Protein AF-A0A2V2C1M6-F1 (afdb_monomer_lite)

Secondary structure (DSSP, 8-state):
--GGGGG-EEEEEEEEE----SSTTS--EEEESEEEEEEEEEE-TTTTTTTHHHH----EEEEEEEEEE-TT--PEEEE---TTS--EEGGGS--BSSGGG----EEEEEEEEEESS--SSEEETTEEE-TTTEEEESEESSEEEEEEEE-TTT-SEEEEEEEE----HHHHHHHHHHHHHHHHHHTT--

Foldseek 3Di:
DPPVQLAAEAEDDAEEEFFADPPLLAAGERHYQEYEYQEYAYEFQSCVSPVCQVPLRGHEYEHEAEYEYDPPRQAHEYEHHHPVRAAAECPPDPAAQDPVRWPGKRFHYWHLYYYPFDCPQDPDDSKHFRVLRYAYDRYHQWGKGWIWHADPPRGTTTIIITIHGDHPPVVVCVVVVVSVVVVVVVVVVD

Sequence (190 aa):
IAADYRLAALSLEGGRFGAGHYDSSQAGTAYFKTANFQSGGLAYENFANHNAVETQASDKIIITETFSKAAGSGKISVDFSDRNGNALDLQNYAIADDVSGIESWVEILSAGSLDGFDLESKLGGNIYDANGDFYAIGIENGVAVFRWAESLEEGGYALQVGFAQVPEPAVAAAILGALALGLAARRRVG

pLDDT: mean 87.32, std 14.96, range [40.94, 98.44]

Structure (mmCIF, N/CA/C/O backbone):
data_AF-A0A2V2C1M6-F1
#
_entry.id   AF-A0A2V2C1M6-F1
#
loop_
_atom_site.group_PDB
_atom_site.id
_atom_site.type_symbol
_atom_site.label_atom_id
_atom_site.label_alt_id
_atom_site.label_comp_id
_atom_site.label_asym_id
_atom_site.label_entity_id
_atom_site.label_seq_id
_atom_site.pdbx_PDB_ins_code
_atom_site.Cartn_x
_atom_site.Cartn_y
_atom_site.Cartn_z
_atom_site.occupancy
_atom_site.B_iso_or_equiv
_atom_site.auth_seq_id
_atom_site.auth_comp_id
_atom_site.auth_asym_id
_atom_site.auth_atom_id
_atom_site.pdbx_PDB_model_num
ATOM 1 N N . ILE A 1 1 ? -18.142 9.401 -9.764 1.00 55.53 1 ILE A N 1
ATOM 2 C CA . ILE A 1 1 ? -18.373 8.305 -8.791 1.00 55.53 1 ILE A CA 1
ATOM 3 C C . ILE A 1 1 ? -19.707 8.559 -8.111 1.00 55.53 1 ILE A C 1
ATOM 5 O O . ILE A 1 1 ? -19.889 9.658 -7.600 1.00 55.53 1 ILE A O 1
ATOM 9 N N . ALA A 1 2 ? -20.653 7.616 -8.177 1.00 55.22 2 ALA A N 1
ATOM 10 C CA . ALA A 1 2 ? -21.918 7.755 -7.454 1.00 55.22 2 ALA A CA 1
ATOM 11 C C . ALA A 1 2 ? -21.645 7.804 -5.941 1.00 55.22 2 ALA A C 1
ATOM 13 O O . ALA A 1 2 ? -20.769 7.085 -5.457 1.00 55.22 2 ALA A O 1
ATOM 14 N N . ALA A 1 3 ? -22.362 8.662 -5.211 1.00 61.84 3 ALA A N 1
ATOM 15 C CA . ALA A 1 3 ? -22.153 8.876 -3.776 1.00 61.84 3 ALA A CA 1
ATOM 16 C C . ALA A 1 3 ? -22.262 7.573 -2.960 1.00 61.84 3 ALA A C 1
ATOM 18 O O . ALA A 1 3 ? -21.533 7.400 -1.987 1.00 61.84 3 ALA A O 1
ATOM 19 N N . ASP A 1 4 ? -23.086 6.631 -3.420 1.00 62.22 4 ASP A N 1
ATOM 20 C CA . ASP A 1 4 ? -23.371 5.373 -2.728 1.00 62.22 4 ASP A CA 1
ATOM 21 C C . ASP A 1 4 ? -22.174 4.412 -2.682 1.00 62.22 4 ASP A C 1
ATOM 23 O O . ASP A 1 4 ? -22.030 3.661 -1.722 1.00 62.22 4 ASP A O 1
ATOM 27 N N . TYR A 1 5 ? -21.250 4.468 -3.653 1.00 59.12 5 TYR A N 1
ATOM 28 C CA . TYR A 1 5 ? -20.037 3.637 -3.612 1.00 59.12 5 TYR A CA 1
ATOM 29 C C . TYR A 1 5 ? -19.110 4.025 -2.456 1.00 59.12 5 TYR A C 1
ATOM 31 O O . TYR A 1 5 ? -18.430 3.172 -1.900 1.00 59.12 5 TYR A O 1
ATOM 39 N N . ARG A 1 6 ? -19.139 5.294 -2.027 1.00 65.44 6 ARG A N 1
ATOM 40 C CA . ARG A 1 6 ? -18.393 5.756 -0.845 1.00 65.44 6 ARG A CA 1
ATOM 41 C C . ARG A 1 6 ? -18.998 5.258 0.468 1.00 65.44 6 ARG A C 1
ATOM 43 O O . ARG A 1 6 ? -18.399 5.471 1.512 1.00 65.44 6 ARG A O 1
ATOM 50 N N . LEU A 1 7 ? -20.175 4.626 0.427 1.00 81.00 7 LEU A N 1
ATOM 51 C CA . LEU A 1 7 ? -20.831 4.019 1.585 1.00 81.00 7 LEU A CA 1
ATOM 52 C C . LEU A 1 7 ? -20.588 2.504 1.683 1.00 81.00 7 LEU A C 1
ATOM 54 O O . LEU A 1 7 ? -21.009 1.893 2.663 1.00 81.00 7 LEU A O 1
ATOM 58 N N . ALA A 1 8 ? -19.930 1.893 0.692 1.00 88.69 8 ALA A N 1
ATOM 59 C CA . ALA A 1 8 ? -19.705 0.452 0.648 1.00 88.69 8 ALA A CA 1
ATOM 60 C C . ALA A 1 8 ? -18.723 -0.018 1.733 1.00 88.69 8 ALA A C 1
ATOM 62 O O . ALA A 1 8 ? -17.777 0.689 2.070 1.00 88.69 8 ALA A O 1
ATOM 63 N N . ALA A 1 9 ? -18.914 -1.236 2.239 1.00 93.88 9 ALA A N 1
ATOM 64 C CA . ALA A 1 9 ? -17.973 -1.893 3.143 1.00 93.88 9 ALA A CA 1
ATOM 65 C C . ALA A 1 9 ? -17.247 -3.033 2.417 1.00 93.88 9 ALA A C 1
ATOM 67 O O . ALA A 1 9 ? -17.890 -3.845 1.748 1.00 93.88 9 ALA A O 1
ATOM 68 N N . LEU A 1 10 ? -15.925 -3.114 2.573 1.00 94.31 10 LEU A N 1
ATOM 69 C CA . LEU A 1 10 ? -15.123 -4.253 2.128 1.00 94.31 10 LEU A CA 1
ATOM 70 C C . LEU A 1 10 ? -14.946 -5.246 3.286 1.00 94.31 10 LEU A C 1
ATOM 72 O O . LEU A 1 10 ? -14.481 -4.875 4.357 1.00 94.31 10 LEU A O 1
ATOM 76 N N . SER A 1 11 ? -15.268 -6.520 3.071 1.00 94.69 11 SER A N 1
ATOM 77 C CA . SER A 1 11 ? -14.894 -7.612 3.979 1.00 94.69 11 SER A CA 1
ATOM 78 C C . SER A 1 11 ? -14.004 -8.574 3.210 1.00 94.69 11 SER A C 1
ATOM 80 O O . SER A 1 11 ? -14.441 -9.105 2.188 1.00 94.69 11 SER A O 1
ATOM 82 N N . LEU A 1 12 ? -12.772 -8.783 3.678 1.00 94.56 12 LEU A N 1
ATOM 83 C CA . LEU A 1 12 ? -11.811 -9.665 3.020 1.00 94.56 12 LEU A CA 1
ATOM 84 C C . LEU A 1 12 ? -11.454 -10.851 3.919 1.00 94.56 12 LEU A C 1
ATOM 86 O O . LEU A 1 12 ? -10.837 -10.703 4.977 1.00 94.56 12 LEU A O 1
ATOM 90 N N . GLU A 1 13 ? -11.844 -12.032 3.455 1.00 94.12 13 GLU A N 1
ATOM 91 C CA . GLU A 1 13 ? -11.540 -13.324 4.060 1.00 94.12 13 GLU A CA 1
ATOM 92 C C . GLU A 1 13 ? -11.002 -14.249 2.959 1.00 94.12 13 GLU A C 1
ATOM 94 O O . GLU A 1 13 ? -11.712 -15.061 2.368 1.00 94.12 13 GLU A O 1
ATOM 99 N N . GLY A 1 14 ? -9.728 -14.050 2.629 1.00 92.31 14 GLY A N 1
ATOM 100 C CA . GLY A 1 14 ? -9.022 -14.765 1.573 1.00 92.31 14 GLY A CA 1
ATOM 101 C C . GLY A 1 14 ? -9.001 -14.010 0.242 1.00 92.31 14 GLY A C 1
ATOM 102 O O . GLY A 1 14 ? -9.643 -12.979 0.066 1.00 92.31 14 GLY A O 1
ATOM 103 N N . GLY A 1 15 ? -8.217 -14.528 -0.707 1.00 93.69 15 GLY A N 1
ATOM 104 C CA . GLY A 1 15 ? -7.976 -13.869 -1.995 1.00 93.69 15 GLY A CA 1
ATOM 105 C C . GLY A 1 15 ? -7.142 -12.587 -1.879 1.00 93.69 15 GLY A C 1
ATOM 106 O O . GLY A 1 15 ? -6.591 -12.276 -0.821 1.00 93.69 15 GLY A O 1
ATOM 107 N N . ARG A 1 16 ? -7.020 -11.853 -2.990 1.00 94.38 16 ARG A N 1
ATOM 108 C CA . ARG A 1 16 ? -6.410 -10.518 -3.028 1.00 94.38 16 ARG A CA 1
ATOM 109 C C . ARG A 1 16 ? -7.350 -9.526 -3.687 1.00 94.38 16 ARG A C 1
ATOM 111 O O . ARG A 1 16 ? -8.110 -9.897 -4.577 1.00 94.38 16 ARG A O 1
ATOM 118 N N . PHE A 1 17 ? -7.286 -8.281 -3.236 1.00 95.19 17 PHE A N 1
ATOM 119 C CA . PHE A 1 17 ? -8.094 -7.185 -3.753 1.00 95.19 17 PHE A CA 1
ATOM 120 C C . PHE A 1 17 ? -7.208 -5.992 -4.128 1.00 95.19 17 PHE A C 1
ATOM 122 O O . PHE A 1 17 ? -6.272 -5.665 -3.406 1.00 95.19 17 PHE A O 1
ATOM 129 N N . GLY A 1 18 ? -7.519 -5.322 -5.232 1.00 94.94 18 GLY A N 1
ATOM 130 C CA . GLY A 1 18 ? -6.781 -4.159 -5.713 1.00 94.94 18 GLY A CA 1
ATOM 131 C C . GLY A 1 18 ? -7.708 -3.100 -6.290 1.00 94.94 18 GLY A C 1
ATOM 132 O O . GLY A 1 18 ? -8.859 -3.378 -6.635 1.00 94.94 18 GLY A O 1
ATOM 133 N N . ALA A 1 19 ? -7.192 -1.881 -6.402 1.00 94.75 19 ALA A N 1
ATOM 134 C CA . ALA A 1 19 ? -7.778 -0.867 -7.266 1.00 94.75 19 ALA A CA 1
ATOM 135 C C . ALA A 1 19 ? -7.174 -0.986 -8.673 1.00 94.75 19 ALA A C 1
ATOM 137 O O . ALA A 1 19 ? -6.087 -1.526 -8.844 1.00 94.75 19 ALA A O 1
ATOM 138 N N . GLY A 1 20 ? -7.891 -0.494 -9.678 1.00 92.56 20 GLY A N 1
ATOM 139 C CA . GLY A 1 20 ? -7.424 -0.506 -11.057 1.00 92.56 20 GLY A CA 1
ATOM 140 C C . GLY A 1 20 ? -8.309 0.354 -11.941 1.00 92.56 20 GLY A C 1
ATOM 141 O O . GLY A 1 20 ? -9.504 0.521 -11.674 1.00 92.56 20 GLY A O 1
ATOM 142 N N . HIS A 1 21 ? -7.724 0.914 -12.991 1.00 91.69 21 HIS A N 1
ATOM 143 C CA . HIS A 1 21 ? -8.464 1.558 -14.066 1.00 91.69 21 HIS A CA 1
ATOM 144 C C . HIS A 1 21 ? -8.504 0.639 -15.296 1.00 91.69 21 HIS A C 1
ATOM 146 O O . HIS A 1 21 ? -7.588 -0.149 -15.525 1.00 91.69 21 HIS A O 1
ATOM 152 N N . TYR A 1 22 ? -9.578 0.709 -16.093 1.00 86.88 22 TYR A N 1
ATOM 153 C CA . TYR A 1 22 ? -9.711 -0.140 -17.289 1.00 86.88 22 TYR A CA 1
ATOM 154 C C . TYR A 1 22 ? -8.647 0.188 -18.351 1.00 86.88 22 TYR A C 1
ATOM 156 O O . TYR A 1 22 ? -8.253 -0.678 -19.129 1.00 86.88 22 TYR A O 1
ATOM 164 N N . ASP A 1 23 ? -8.198 1.443 -18.375 1.00 90.25 23 ASP A N 1
ATOM 165 C CA . ASP A 1 23 ? -6.989 1.882 -19.061 1.00 90.25 23 ASP A CA 1
ATOM 166 C C . ASP A 1 23 ? -5.836 1.861 -18.055 1.00 90.25 23 ASP A C 1
ATOM 168 O O . ASP A 1 23 ? -5.773 2.716 -17.171 1.00 90.25 23 ASP A O 1
ATOM 172 N N . SER A 1 24 ? -4.940 0.885 -18.206 1.00 87.19 24 SER A N 1
ATOM 173 C CA . SER A 1 24 ? -3.806 0.638 -17.310 1.00 87.19 24 SER A CA 1
ATOM 174 C C . SER A 1 24 ? -2.747 1.744 -17.318 1.00 87.19 24 SER A C 1
ATOM 176 O O . SER A 1 24 ? -1.842 1.712 -16.490 1.00 87.19 24 SER A O 1
ATOM 178 N N . SER A 1 25 ? -2.829 2.715 -18.235 1.00 88.31 25 SER A N 1
ATOM 179 C CA . SER A 1 25 ? -1.976 3.912 -18.205 1.00 88.31 25 SER A CA 1
ATOM 180 C C . SER A 1 25 ? -2.437 4.954 -17.180 1.00 88.31 25 SER A C 1
ATOM 182 O O . SER A 1 25 ? -1.703 5.894 -16.881 1.00 88.31 25 SER A O 1
ATOM 184 N N . GLN A 1 26 ? -3.644 4.794 -16.632 1.00 92.00 26 GLN A N 1
ATOM 185 C CA . GLN A 1 26 ? -4.224 5.693 -15.642 1.00 92.00 26 GLN A CA 1
ATOM 186 C C . GLN A 1 26 ? -4.297 5.011 -14.279 1.00 92.00 26 GLN A C 1
ATOM 188 O O . GLN A 1 26 ? -4.597 3.821 -14.180 1.00 92.00 26 GLN A O 1
ATOM 193 N N . ALA A 1 27 ? -4.051 5.783 -13.223 1.00 93.88 27 ALA A N 1
ATOM 194 C CA . ALA A 1 27 ? -4.262 5.335 -11.856 1.00 93.88 27 ALA A CA 1
ATOM 195 C C . ALA A 1 27 ? -5.761 5.185 -11.567 1.00 93.88 27 ALA A C 1
ATOM 197 O O . ALA A 1 27 ? -6.556 6.109 -11.763 1.00 93.88 27 ALA A O 1
ATOM 198 N N . GLY A 1 28 ? -6.148 4.007 -11.097 1.00 94.44 28 GLY A N 1
ATOM 199 C CA . GLY A 1 28 ? -7.477 3.697 -10.608 1.00 94.44 28 GLY A CA 1
ATOM 200 C C . GLY A 1 28 ? -7.632 4.003 -9.126 1.00 94.44 28 GLY A C 1
ATOM 201 O O . GLY A 1 28 ? -6.675 4.140 -8.365 1.00 94.44 28 GLY A O 1
ATOM 202 N N . THR A 1 29 ? -8.882 4.100 -8.682 1.00 93.31 29 THR A N 1
ATOM 203 C CA . THR A 1 29 ? -9.181 4.255 -7.259 1.00 93.31 29 THR A CA 1
ATOM 204 C C . THR A 1 29 ? -10.412 3.455 -6.873 1.00 93.31 29 THR A C 1
ATOM 206 O O . THR A 1 29 ? -11.473 3.601 -7.484 1.00 93.31 29 THR A O 1
ATOM 209 N N . ALA A 1 30 ? -10.278 2.633 -5.835 1.00 93.69 30 ALA A N 1
ATOM 210 C CA . ALA A 1 30 ? -11.392 1.951 -5.192 1.00 93.69 30 ALA A CA 1
ATOM 211 C C . ALA A 1 30 ? -11.773 2.697 -3.910 1.00 93.69 30 ALA A C 1
ATOM 213 O O . ALA A 1 30 ? -10.907 3.007 -3.096 1.00 93.69 30 ALA A O 1
ATOM 214 N N . TYR A 1 31 ? -13.063 2.982 -3.731 1.00 93.62 31 TYR A N 1
ATOM 215 C CA . TYR A 1 31 ? -13.575 3.706 -2.568 1.00 93.62 31 TYR A CA 1
ATOM 216 C C . TYR A 1 31 ? -14.426 2.792 -1.696 1.00 93.62 31 TYR A C 1
ATOM 218 O O . TYR A 1 31 ? -15.341 2.139 -2.196 1.00 93.62 31 TYR A O 1
ATOM 226 N N . PHE A 1 32 ? -14.164 2.830 -0.395 1.00 94.38 32 PHE A N 1
ATOM 227 C CA . PHE A 1 32 ? -14.947 2.173 0.639 1.00 94.38 32 PHE A CA 1
ATOM 228 C C . PHE A 1 32 ? -15.167 3.126 1.809 1.00 94.38 32 PHE A C 1
ATOM 230 O O . PHE A 1 32 ? -14.348 3.998 2.095 1.00 94.38 32 PHE A O 1
ATOM 237 N N . LYS A 1 33 ? -16.275 2.934 2.513 1.00 94.81 33 LYS A N 1
ATOM 238 C CA . LYS A 1 33 ? -16.524 3.562 3.803 1.00 94.81 33 LYS A CA 1
ATOM 239 C C . LYS A 1 33 ? -15.674 2.904 4.878 1.00 94.81 33 LYS A C 1
ATOM 241 O O . LYS A 1 33 ? -14.916 3.574 5.564 1.00 94.81 33 LYS A O 1
ATOM 246 N N . THR A 1 34 ? -15.777 1.583 4.972 1.00 96.25 34 THR A N 1
ATOM 247 C CA . THR A 1 34 ? -15.044 0.751 5.926 1.00 96.25 34 THR A CA 1
ATOM 248 C C . THR A 1 34 ? -14.442 -0.454 5.220 1.00 96.25 34 THR A C 1
ATOM 250 O O . THR A 1 34 ? -14.947 -0.905 4.188 1.00 96.25 34 THR A O 1
ATOM 253 N N . ALA A 1 35 ? -13.370 -1.000 5.786 1.00 96.31 35 ALA A N 1
ATOM 254 C CA . ALA A 1 35 ? -12.826 -2.279 5.356 1.00 96.31 35 ALA A CA 1
ATOM 255 C C . ALA A 1 35 ? -12.443 -3.130 6.567 1.00 96.31 35 ALA A C 1
ATOM 257 O O . ALA A 1 35 ? -11.853 -2.620 7.514 1.00 96.31 35 ALA A O 1
ATOM 258 N N . ASN A 1 36 ? -12.755 -4.422 6.530 1.00 96.38 36 ASN A N 1
ATOM 259 C CA . ASN A 1 36 ? -12.375 -5.387 7.554 1.00 96.38 36 ASN A CA 1
ATOM 260 C C . ASN A 1 36 ? -11.559 -6.520 6.930 1.00 96.38 36 ASN A C 1
ATOM 262 O O . ASN A 1 36 ? -12.037 -7.223 6.035 1.00 96.38 36 ASN A O 1
ATOM 266 N N . PHE A 1 37 ? -10.336 -6.698 7.414 1.00 96.38 37 PHE A N 1
ATOM 267 C CA . PHE A 1 37 ? -9.410 -7.716 6.952 1.00 96.38 37 PHE A CA 1
ATOM 268 C C . PHE A 1 37 ? -9.307 -8.859 7.962 1.00 96.38 37 PHE A C 1
ATOM 270 O O . PHE A 1 37 ? -8.861 -8.671 9.095 1.00 96.38 37 PHE A O 1
ATOM 277 N N . GLN A 1 38 ? -9.659 -10.066 7.522 1.00 94.12 38 GLN A N 1
ATOM 278 C CA . GLN A 1 38 ? -9.466 -11.299 8.287 1.00 94.12 38 GLN A CA 1
ATOM 279 C C . GLN A 1 38 ? -8.320 -12.145 7.723 1.00 94.12 38 GLN A C 1
ATOM 281 O O . GLN A 1 38 ? -7.504 -12.676 8.476 1.00 94.12 38 GLN A O 1
ATOM 286 N N . SER A 1 39 ? -8.236 -12.266 6.396 1.00 92.12 39 SER A N 1
ATOM 287 C CA . SER A 1 39 ? -7.150 -12.955 5.689 1.00 92.12 39 SER A CA 1
ATOM 288 C C . SER A 1 39 ? -7.091 -12.520 4.218 1.00 92.12 39 SER A C 1
ATOM 290 O O . SER A 1 39 ? -8.049 -11.939 3.715 1.00 92.12 39 SER A O 1
ATOM 292 N N . GLY A 1 40 ? -5.985 -12.805 3.515 1.00 92.25 40 GLY A N 1
ATOM 293 C CA . GLY A 1 40 ? -5.814 -12.475 2.092 1.00 92.25 40 GLY A CA 1
ATOM 294 C C . GLY A 1 40 ? -4.679 -11.484 1.807 1.00 92.25 40 GLY A C 1
ATOM 295 O O . GLY A 1 40 ? -3.592 -11.573 2.390 1.00 92.25 40 GLY A O 1
ATOM 296 N N . GLY A 1 41 ? -4.908 -10.545 0.891 1.00 96.12 41 GLY A N 1
ATOM 297 C CA . GLY A 1 41 ? -3.926 -9.523 0.542 1.00 96.12 41 GLY A CA 1
ATOM 298 C C . GLY A 1 41 ? -4.452 -8.401 -0.342 1.00 96.12 41 GLY A C 1
ATOM 299 O O . GLY A 1 41 ? -5.619 -8.372 -0.728 1.00 96.12 41 GLY A O 1
ATOM 300 N N . LEU A 1 42 ? -3.548 -7.491 -0.671 1.00 97.81 42 LEU A N 1
ATOM 301 C CA . LEU A 1 42 ? -3.743 -6.405 -1.616 1.00 97.81 42 LEU A CA 1
ATOM 302 C C . LEU A 1 42 ? -3.000 -6.719 -2.920 1.00 97.81 42 LEU A C 1
ATOM 304 O O . LEU A 1 42 ? -1.967 -7.386 -2.878 1.00 97.81 42 LEU A O 1
ATOM 308 N N . ALA A 1 43 ? -3.508 -6.245 -4.055 1.00 97.31 43 ALA A N 1
ATOM 309 C CA . ALA A 1 43 ? -2.871 -6.387 -5.364 1.00 97.31 43 ALA A CA 1
ATOM 310 C C . ALA A 1 43 ? -2.710 -5.017 -6.041 1.00 97.31 43 ALA A C 1
ATOM 312 O O . ALA A 1 43 ? -3.666 -4.244 -6.094 1.00 97.31 43 ALA A O 1
ATOM 313 N N . TYR A 1 44 ? -1.514 -4.739 -6.561 1.00 97.38 44 TYR A N 1
ATOM 314 C CA . TYR A 1 44 ? -1.162 -3.504 -7.270 1.00 97.38 44 TYR A CA 1
ATOM 315 C C . TYR A 1 44 ? -0.559 -3.839 -8.641 1.00 97.38 44 TYR A C 1
ATOM 317 O O . TYR A 1 44 ? 0.615 -3.598 -8.908 1.00 97.38 44 TYR A O 1
ATOM 325 N N . GLU A 1 45 ? -1.383 -4.406 -9.524 1.00 95.12 45 GLU A N 1
ATOM 326 C CA . GLU A 1 45 ? -0.952 -4.990 -10.806 1.00 95.12 45 GLU A CA 1
ATOM 327 C C . GLU A 1 45 ? -0.366 -3.972 -11.804 1.00 95.12 45 GLU A C 1
ATOM 329 O O . GLU A 1 45 ? 0.390 -4.347 -12.700 1.00 95.12 45 GLU A O 1
ATOM 334 N N . ASN A 1 46 ? -0.708 -2.684 -11.677 1.00 94.94 46 ASN A N 1
ATOM 335 C CA . ASN A 1 46 ? -0.231 -1.624 -12.574 1.00 94.94 46 ASN A CA 1
ATOM 336 C C . ASN A 1 46 ? 0.946 -0.823 -12.009 1.00 94.94 46 ASN A C 1
ATOM 338 O O . ASN A 1 46 ? 1.319 0.187 -12.600 1.00 94.94 46 ASN A O 1
ATOM 342 N N . PHE A 1 47 ? 1.560 -1.259 -10.905 1.00 95.38 47 PHE A N 1
ATOM 343 C CA . PHE A 1 47 ? 2.624 -0.498 -10.241 1.00 95.38 47 PHE A CA 1
ATOM 344 C C . PHE A 1 47 ? 3.777 -0.130 -11.193 1.00 95.38 47 PHE A C 1
ATOM 346 O O . PHE A 1 47 ? 4.227 1.018 -11.234 1.00 95.38 47 PHE A O 1
ATOM 353 N N . ALA A 1 48 ? 4.201 -1.085 -12.029 1.00 93.94 48 ALA A N 1
ATOM 354 C CA . ALA A 1 48 ? 5.198 -0.854 -13.072 1.00 93.94 48 ALA A CA 1
ATOM 355 C C . ALA A 1 48 ? 4.666 0.037 -14.211 1.00 93.94 48 ALA A C 1
ATOM 357 O O . ALA A 1 48 ? 5.358 0.958 -14.642 1.00 93.94 48 ALA A O 1
ATOM 358 N N . ASN A 1 49 ? 3.426 -0.192 -14.665 1.00 93.38 49 ASN A N 1
ATOM 359 C CA . ASN A 1 49 ? 2.790 0.582 -15.742 1.00 93.38 49 ASN A CA 1
ATOM 360 C C . ASN A 1 49 ? 2.660 2.069 -15.392 1.00 93.38 49 ASN A C 1
ATOM 362 O O . ASN A 1 49 ? 2.803 2.924 -16.264 1.00 93.38 49 ASN A O 1
ATOM 366 N N . HIS A 1 50 ? 2.410 2.381 -14.119 1.00 94.31 50 HIS A N 1
ATOM 367 C CA . HIS A 1 50 ? 2.334 3.755 -13.620 1.00 94.31 50 HIS A CA 1
ATOM 368 C C . HIS A 1 50 ? 3.702 4.386 -13.379 1.00 94.31 50 HIS A C 1
ATOM 370 O O . HIS A 1 50 ? 3.773 5.569 -13.057 1.00 94.31 50 HIS A O 1
ATOM 376 N N . ASN A 1 51 ? 4.791 3.627 -13.532 1.00 92.81 51 ASN A N 1
ATOM 377 C CA . ASN A 1 51 ? 6.124 4.049 -13.119 1.00 92.81 51 ASN A CA 1
ATOM 378 C C . ASN A 1 51 ? 6.103 4.589 -11.674 1.00 92.81 51 ASN A C 1
ATOM 380 O O . ASN A 1 51 ? 6.577 5.693 -11.392 1.00 92.81 51 ASN A O 1
ATOM 384 N N . ALA A 1 52 ? 5.453 3.842 -10.776 1.00 94.75 52 ALA A N 1
ATOM 385 C CA . ALA A 1 52 ? 5.045 4.338 -9.466 1.00 94.75 52 ALA A CA 1
ATOM 386 C C . ALA A 1 52 ? 6.227 4.743 -8.576 1.00 94.75 52 ALA A C 1
ATOM 388 O O . ALA A 1 52 ? 6.124 5.710 -7.831 1.00 94.75 52 ALA A O 1
ATOM 389 N N . VAL A 1 53 ? 7.366 4.053 -8.682 1.00 92.88 53 VAL A N 1
ATOM 390 C CA . VAL A 1 53 ? 8.584 4.370 -7.912 1.00 92.88 53 VAL A CA 1
ATOM 391 C C . VAL A 1 53 ? 9.093 5.787 -8.209 1.00 92.88 53 VAL A C 1
ATOM 393 O O . VAL A 1 53 ? 9.451 6.521 -7.287 1.00 92.88 53 VAL A O 1
ATOM 396 N N . GLU A 1 54 ? 9.078 6.181 -9.484 1.00 91.19 54 GLU A N 1
ATOM 397 C CA . GLU A 1 54 ? 9.620 7.458 -9.967 1.00 91.19 54 GLU A CA 1
ATOM 398 C C . GLU A 1 54 ? 8.583 8.589 -9.914 1.00 91.19 54 GLU A C 1
ATOM 400 O O . GLU A 1 54 ? 8.914 9.744 -9.658 1.00 91.19 54 GLU A O 1
ATOM 405 N N . THR A 1 55 ? 7.314 8.276 -10.189 1.00 92.50 55 THR A N 1
ATOM 406 C CA . THR A 1 55 ? 6.250 9.285 -10.338 1.00 92.50 55 THR A CA 1
ATOM 407 C C . THR A 1 55 ? 5.345 9.407 -9.117 1.00 92.50 55 THR A C 1
ATOM 409 O O . THR A 1 55 ? 4.576 10.363 -9.026 1.00 92.50 55 THR A O 1
ATOM 412 N N . GLN A 1 56 ? 5.398 8.429 -8.207 1.00 92.81 56 GLN A N 1
ATOM 413 C CA . GLN A 1 56 ? 4.479 8.260 -7.076 1.00 92.81 56 GLN A CA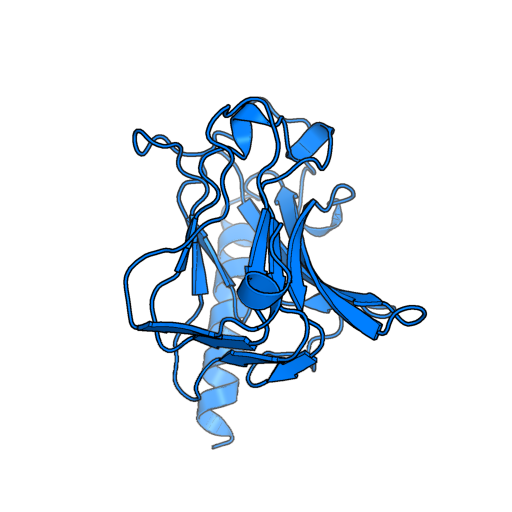 1
ATOM 414 C C . GLN A 1 56 ? 3.000 8.121 -7.483 1.00 92.81 56 GLN A C 1
ATOM 416 O O . GLN A 1 56 ? 2.111 8.196 -6.632 1.00 92.81 56 GLN A O 1
ATOM 421 N N . ALA A 1 57 ? 2.722 7.881 -8.769 1.00 93.19 57 ALA A N 1
ATOM 422 C CA . ALA A 1 57 ? 1.397 7.529 -9.257 1.00 93.19 57 ALA A CA 1
ATOM 423 C C . ALA A 1 57 ? 1.139 6.033 -9.037 1.00 93.19 57 ALA A C 1
ATOM 425 O O . ALA A 1 57 ? 1.948 5.194 -9.419 1.00 93.19 57 ALA A O 1
ATOM 426 N N . SER A 1 58 ? 0.005 5.697 -8.435 1.00 95.25 58 SER A N 1
ATOM 427 C CA . SER A 1 58 ? -0.375 4.321 -8.118 1.00 95.25 58 SER A CA 1
ATOM 428 C C . SER A 1 58 ? -1.890 4.165 -8.154 1.00 95.25 58 SER A C 1
ATOM 430 O O . SER A 1 58 ? -2.637 5.115 -7.899 1.00 95.25 58 SER A O 1
ATOM 432 N N . ASP A 1 59 ? -2.351 2.944 -8.421 1.00 96.88 59 ASP A N 1
ATOM 433 C CA . ASP A 1 59 ? -3.698 2.538 -8.034 1.00 96.88 59 ASP A CA 1
ATOM 434 C C . ASP A 1 59 ? -3.872 2.731 -6.517 1.00 96.88 59 ASP A C 1
ATOM 436 O O . ASP A 1 59 ? -2.990 2.363 -5.742 1.00 96.88 59 ASP A O 1
ATOM 440 N N . LYS A 1 60 ? -5.004 3.303 -6.084 1.00 94.94 60 LYS A N 1
ATOM 441 C CA . LYS A 1 60 ? -5.253 3.617 -4.666 1.00 94.94 60 LYS A CA 1
ATOM 442 C C . LYS A 1 60 ? -6.515 2.977 -4.111 1.00 94.94 60 LYS A C 1
ATOM 444 O O . LYS A 1 60 ? -7.584 3.019 -4.723 1.00 94.94 60 LYS A O 1
ATOM 449 N N . ILE A 1 61 ? -6.420 2.461 -2.892 1.00 96.50 61 ILE A N 1
ATOM 450 C CA . ILE A 1 61 ? -7.581 2.059 -2.093 1.00 96.50 61 ILE A CA 1
ATOM 451 C C . ILE A 1 61 ? -7.858 3.160 -1.070 1.00 96.50 61 ILE A C 1
ATOM 453 O O . ILE A 1 61 ? -6.987 3.502 -0.281 1.00 96.50 61 ILE A O 1
ATOM 457 N N . ILE A 1 62 ? -9.065 3.716 -1.070 1.00 95.38 62 ILE A N 1
ATOM 458 C CA . ILE A 1 62 ? -9.460 4.787 -0.150 1.00 95.38 62 ILE A CA 1
ATOM 459 C C . ILE A 1 62 ? -10.565 4.275 0.764 1.00 95.38 62 ILE A C 1
ATOM 461 O O . ILE A 1 62 ? -11.649 3.922 0.299 1.00 95.38 62 ILE A O 1
ATOM 465 N N . ILE A 1 63 ? -10.291 4.272 2.066 1.00 96.44 63 ILE A N 1
ATOM 466 C CA . ILE A 1 63 ? -11.215 3.889 3.132 1.00 96.44 63 ILE A CA 1
ATOM 467 C C . ILE A 1 63 ? -11.522 5.147 3.944 1.00 96.44 63 ILE A C 1
ATOM 469 O O . ILE A 1 63 ? -10.681 5.648 4.681 1.00 96.44 63 ILE A O 1
ATOM 473 N N . THR A 1 64 ? -12.715 5.713 3.795 1.00 94.38 64 THR A N 1
ATOM 474 C CA . THR A 1 64 ? -12.994 7.040 4.375 1.00 94.38 64 THR A CA 1
ATOM 475 C C . THR A 1 64 ? -13.165 7.023 5.892 1.00 94.38 64 THR A C 1
ATOM 477 O O . THR A 1 64 ? -12.981 8.050 6.533 1.00 94.38 64 THR A O 1
ATOM 480 N N . GLU A 1 65 ? -13.537 5.881 6.469 1.00 95.69 65 GLU A N 1
ATOM 481 C CA . GLU A 1 65 ? -13.643 5.680 7.914 1.00 95.69 65 GLU A CA 1
ATOM 482 C C . GLU A 1 65 ? -12.609 4.642 8.366 1.00 95.69 65 GLU A C 1
ATOM 484 O O . GLU A 1 65 ? -11.410 4.869 8.226 1.00 95.69 65 GLU A O 1
ATOM 489 N N . THR A 1 66 ? -13.033 3.517 8.936 1.00 97.19 66 THR A N 1
ATOM 490 C CA . THR A 1 66 ? -12.121 2.585 9.603 1.00 97.19 66 THR A CA 1
ATOM 491 C C . THR A 1 66 ? -11.656 1.464 8.680 1.00 97.19 66 THR A C 1
ATOM 493 O O . THR A 1 66 ? -12.468 0.758 8.071 1.00 97.19 66 THR A O 1
ATOM 496 N N . PHE A 1 67 ? -10.337 1.271 8.635 1.00 97.88 67 PHE A N 1
ATOM 497 C CA . PHE A 1 67 ? -9.713 0.032 8.193 1.00 97.88 67 PHE A CA 1
ATOM 498 C C . PHE A 1 67 ? -9.364 -0.818 9.419 1.00 97.88 67 PHE A C 1
ATOM 500 O O . PHE A 1 67 ? -8.543 -0.421 10.246 1.00 97.88 67 PHE A O 1
ATOM 507 N N . SER A 1 68 ? -9.997 -1.981 9.536 1.00 97.94 68 SER A N 1
ATOM 508 C CA . SER A 1 68 ? -9.812 -2.912 10.646 1.00 97.94 68 SER A CA 1
ATOM 509 C C . SER A 1 68 ? -9.061 -4.161 10.204 1.00 97.94 68 SER A C 1
ATOM 511 O O . SER A 1 68 ? -9.313 -4.709 9.128 1.00 97.94 68 SER A O 1
ATOM 513 N N . LYS A 1 69 ? -8.193 -4.658 11.080 1.00 96.81 69 LYS A N 1
ATOM 514 C CA . LYS A 1 69 ? -7.524 -5.951 10.968 1.00 96.81 69 LYS A CA 1
ATOM 515 C C . LYS A 1 69 ? -7.920 -6.828 12.156 1.00 96.81 69 LYS A C 1
ATOM 517 O O . LYS A 1 69 ? -7.696 -6.472 13.309 1.00 96.81 69 LYS A O 1
ATOM 522 N N . ALA A 1 70 ? -8.519 -7.986 11.884 1.00 93.88 70 ALA A N 1
ATOM 523 C CA . ALA A 1 70 ? -9.028 -8.868 12.929 1.00 93.88 70 ALA A CA 1
ATOM 524 C C . ALA A 1 70 ? -7.901 -9.396 13.837 1.00 93.88 70 ALA A C 1
ATOM 52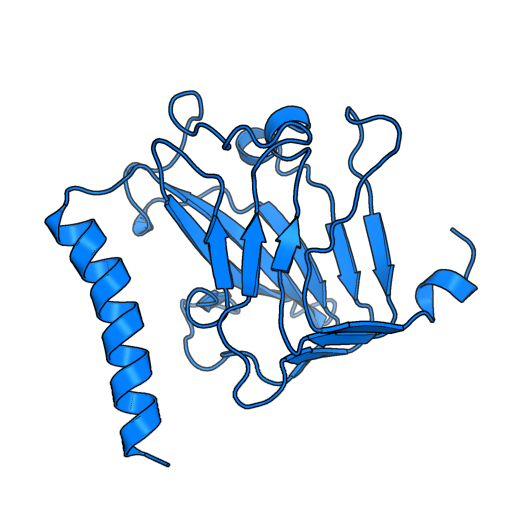6 O O . ALA A 1 70 ? -6.827 -9.773 13.362 1.00 93.88 70 ALA A O 1
ATOM 527 N N . ALA A 1 71 ? -8.148 -9.484 15.146 1.00 90.06 71 ALA A N 1
ATOM 528 C CA . ALA A 1 71 ? -7.186 -10.055 16.085 1.00 90.06 71 ALA A CA 1
ATOM 529 C C . ALA A 1 71 ? -6.824 -11.501 15.701 1.00 90.06 71 ALA A C 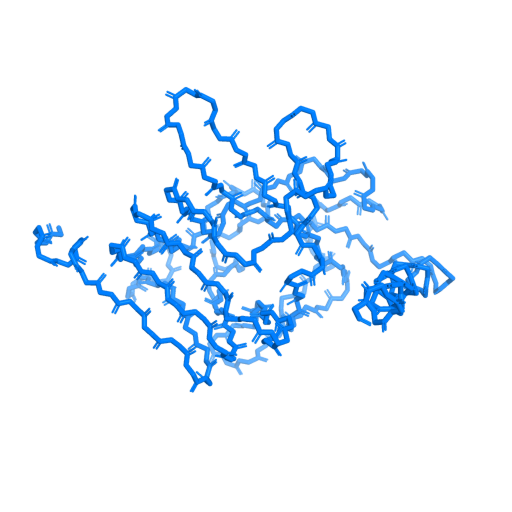1
ATOM 531 O O . ALA A 1 71 ? -7.688 -12.308 15.366 1.00 90.06 71 ALA A O 1
ATOM 532 N N . GLY A 1 72 ? -5.531 -11.829 15.740 1.00 88.06 72 GLY A N 1
ATOM 533 C CA . GLY A 1 72 ? -5.029 -13.139 15.317 1.00 88.06 72 GLY A CA 1
ATOM 534 C C . GLY A 1 72 ? -4.918 -13.326 13.799 1.00 88.06 72 GLY A C 1
ATOM 535 O O . GLY A 1 72 ? -4.392 -14.354 13.370 1.00 88.06 72 GLY A O 1
ATOM 536 N N . SER A 1 73 ? -5.337 -12.347 12.986 1.00 88.00 73 SER A N 1
ATOM 537 C CA . SER A 1 73 ? -5.006 -12.341 11.560 1.00 88.00 73 SER A CA 1
ATOM 538 C C . SER A 1 73 ? -3.491 -12.211 11.366 1.00 88.00 73 SER A C 1
ATOM 540 O O . SER A 1 73 ? -2.784 -11.543 12.128 1.00 88.00 73 SER A O 1
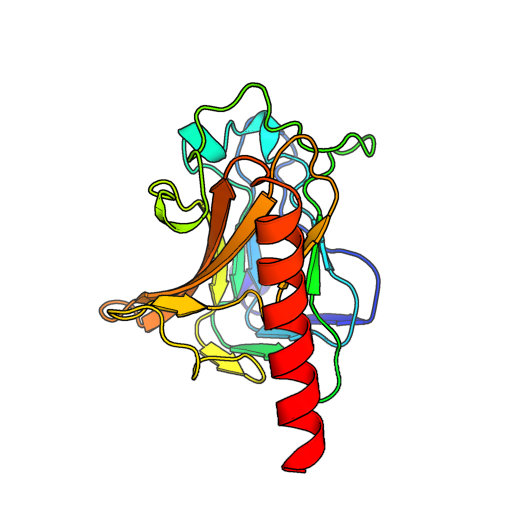ATOM 542 N N . GLY A 1 74 ? -2.972 -12.911 10.356 1.00 90.38 74 GLY A N 1
ATOM 543 C CA . GLY A 1 74 ? -1.566 -12.828 9.974 1.00 90.38 74 GLY A CA 1
ATOM 544 C C . GLY A 1 74 ? -1.209 -11.475 9.356 1.00 90.38 74 GLY A C 1
ATOM 545 O O . GLY A 1 74 ? -1.976 -10.512 9.395 1.00 90.38 74 GLY A O 1
ATOM 546 N N . LYS A 1 75 ? -0.025 -11.392 8.750 1.00 93.44 75 LYS A N 1
ATOM 547 C CA . LYS A 1 75 ? 0.321 -10.220 7.941 1.00 93.44 75 LYS A CA 1
ATOM 548 C C . LYS A 1 75 ? -0.512 -10.175 6.658 1.00 93.44 75 LYS A C 1
ATOM 550 O O . LYS A 1 75 ? -0.863 -11.216 6.104 1.00 93.44 75 LYS A O 1
ATOM 555 N N . ILE A 1 76 ? -0.772 -8.967 6.178 1.00 96.31 76 ILE A N 1
ATOM 556 C CA . ILE A 1 76 ? -1.430 -8.689 4.906 1.00 96.31 76 ILE A CA 1
ATOM 557 C C . ILE A 1 76 ? -0.368 -8.743 3.805 1.00 96.31 76 ILE A C 1
ATOM 559 O O . ILE A 1 76 ? 0.610 -7.996 3.849 1.00 96.31 76 ILE A O 1
ATOM 563 N N . SER A 1 77 ? -0.541 -9.637 2.829 1.00 96.50 77 SER A N 1
ATOM 564 C CA . SER A 1 77 ? 0.335 -9.644 1.648 1.00 96.50 77 SER A CA 1
ATOM 565 C C . SER A 1 77 ? 0.020 -8.456 0.743 1.00 96.50 77 SER A C 1
ATOM 567 O O . SER A 1 77 ? -1.151 -8.144 0.544 1.00 96.50 77 SER A O 1
ATOM 569 N N . VAL A 1 78 ? 1.043 -7.815 0.187 1.00 98.44 78 VAL A N 1
ATOM 570 C CA . VAL A 1 78 ? 0.919 -6.785 -0.850 1.00 98.44 78 VAL A CA 1
ATOM 571 C C . VAL A 1 78 ? 1.627 -7.301 -2.097 1.00 98.44 78 VAL A C 1
ATOM 573 O O . VAL A 1 78 ? 2.842 -7.480 -2.095 1.00 98.44 78 VAL A O 1
ATOM 576 N N . ASP A 1 79 ? 0.845 -7.624 -3.120 1.00 98.25 79 ASP A N 1
ATOM 577 C CA . ASP A 1 79 ? 1.306 -8.254 -4.353 1.00 98.25 79 ASP A CA 1
ATOM 578 C C . ASP A 1 79 ? 1.568 -7.198 -5.425 1.00 98.25 79 ASP A C 1
ATOM 580 O O . ASP A 1 79 ? 0.653 -6.467 -5.814 1.00 98.25 79 ASP A O 1
ATOM 584 N N . PHE A 1 80 ? 2.819 -7.121 -5.875 1.00 97.94 80 PHE A N 1
ATOM 585 C CA . PHE A 1 80 ? 3.258 -6.220 -6.942 1.00 97.94 80 PHE A CA 1
ATOM 586 C C . PHE A 1 80 ? 3.427 -6.933 -8.287 1.00 97.94 80 PHE A C 1
ATOM 588 O O . PHE A 1 80 ? 3.947 -6.338 -9.230 1.00 97.94 80 PHE A O 1
ATOM 595 N N . SER A 1 81 ? 2.996 -8.195 -8.386 1.00 96.50 81 SER A N 1
ATOM 596 C CA . SER A 1 81 ? 3.012 -8.908 -9.660 1.00 96.50 81 SER A CA 1
ATOM 597 C C . SER A 1 81 ? 2.053 -8.252 -10.656 1.00 96.50 81 SER A C 1
ATOM 599 O O . SER A 1 81 ? 0.961 -7.821 -10.281 1.00 96.50 81 SER A O 1
ATOM 601 N N . ASP A 1 82 ? 2.431 -8.207 -11.932 1.00 94.38 82 ASP A N 1
ATOM 602 C CA . ASP A 1 82 ? 1.548 -7.735 -12.997 1.00 94.38 82 ASP A CA 1
ATOM 603 C C . ASP A 1 82 ? 0.360 -8.696 -13.221 1.00 94.38 82 ASP A C 1
ATOM 605 O O . ASP A 1 82 ? 0.301 -9.806 -12.687 1.00 94.38 82 ASP A O 1
ATOM 609 N N . ARG A 1 83 ? -0.585 -8.300 -14.084 1.00 90.19 83 ARG A N 1
ATOM 610 C CA . ARG A 1 83 ? -1.738 -9.125 -14.505 1.00 90.19 83 ARG A CA 1
ATOM 611 C C . ARG A 1 83 ? -1.365 -10.543 -14.978 1.00 90.19 83 ARG A C 1
ATOM 613 O O . ARG A 1 83 ? -2.208 -11.439 -14.960 1.00 90.19 83 ARG A O 1
ATOM 620 N N . ASN A 1 84 ? -0.150 -10.739 -15.482 1.00 93.88 84 ASN A N 1
ATOM 621 C CA . ASN A 1 84 ? 0.327 -12.025 -15.988 1.00 93.88 84 ASN A CA 1
ATOM 622 C C . ASN A 1 84 ? 1.076 -12.834 -14.915 1.00 93.88 84 ASN A C 1
ATOM 624 O O . ASN A 1 84 ? 1.497 -13.956 -15.192 1.00 93.88 84 ASN A O 1
ATOM 628 N N . GLY A 1 85 ? 1.229 -12.288 -13.706 1.00 93.56 85 GLY A N 1
ATOM 629 C CA . GLY A 1 85 ? 1.970 -12.889 -12.604 1.00 93.56 85 GLY A CA 1
ATOM 630 C C . GLY A 1 85 ? 3.480 -12.650 -12.663 1.00 93.56 85 GLY A C 1
ATOM 631 O O . GLY A 1 85 ? 4.210 -13.328 -11.943 1.00 93.56 85 GLY A O 1
ATOM 632 N N . ASN A 1 86 ? 3.964 -11.727 -13.501 1.00 95.88 86 ASN A N 1
ATOM 633 C CA . ASN A 1 86 ? 5.378 -11.354 -13.512 1.00 95.88 86 ASN A CA 1
ATOM 634 C C . ASN A 1 86 ? 5.673 -10.440 -12.324 1.00 95.88 86 ASN A C 1
ATOM 636 O O . ASN A 1 86 ? 4.936 -9.484 -12.095 1.00 95.88 86 ASN A O 1
ATOM 640 N N . ALA A 1 87 ? 6.754 -10.702 -11.597 1.00 96.06 87 ALA A N 1
ATOM 641 C CA . ALA A 1 87 ? 7.163 -9.866 -10.477 1.00 96.06 87 ALA A CA 1
ATOM 642 C C . ALA A 1 87 ? 7.587 -8.454 -10.923 1.00 96.06 87 ALA A C 1
ATOM 644 O O . ALA A 1 87 ? 8.082 -8.252 -12.035 1.00 96.06 87 ALA A O 1
ATOM 645 N N . LEU A 1 88 ? 7.442 -7.483 -10.019 1.00 95.38 88 LEU A N 1
ATOM 646 C CA . LEU A 1 88 ? 8.045 -6.163 -10.140 1.00 95.38 88 LEU A CA 1
ATOM 647 C C . LEU A 1 88 ? 9.563 -6.287 -9.988 1.00 95.38 88 LEU A C 1
ATOM 649 O O . LEU A 1 88 ? 10.080 -6.484 -8.887 1.00 95.38 88 LEU A O 1
ATOM 653 N N . ASP A 1 89 ? 10.267 -6.157 -11.104 1.00 93.69 89 ASP A N 1
ATOM 654 C CA . ASP A 1 89 ? 11.720 -6.203 -11.143 1.00 93.69 89 ASP A CA 1
ATOM 655 C C . ASP A 1 89 ? 12.329 -4.827 -10.859 1.00 93.69 89 ASP A C 1
ATOM 657 O O . ASP A 1 89 ? 12.243 -3.892 -11.661 1.00 93.69 89 ASP A O 1
ATOM 661 N N . LEU A 1 90 ? 12.967 -4.718 -9.696 1.00 93.00 90 LEU A N 1
ATOM 662 C CA . LEU A 1 90 ? 13.517 -3.472 -9.190 1.00 93.00 90 LEU A CA 1
ATOM 663 C C . LEU A 1 90 ? 14.897 -3.113 -9.764 1.00 93.00 90 LEU A C 1
ATOM 665 O O . LEU A 1 90 ? 15.364 -2.000 -9.532 1.00 93.00 90 LEU A O 1
ATOM 669 N N . GLN A 1 91 ? 15.532 -3.987 -10.561 1.00 89.94 91 GLN A N 1
ATOM 670 C CA . GLN A 1 91 ? 16.884 -3.741 -11.092 1.00 89.94 91 GLN A CA 1
ATOM 671 C C . GLN A 1 91 ? 16.980 -2.499 -11.997 1.00 89.94 91 GLN A C 1
ATOM 673 O O . GLN A 1 91 ? 18.059 -1.939 -12.176 1.00 89.94 91 GLN A O 1
ATOM 678 N N . ASN A 1 92 ? 15.855 -2.088 -12.591 1.00 82.25 92 ASN A N 1
ATOM 679 C CA . ASN A 1 92 ? 15.784 -0.977 -13.540 1.00 82.25 92 ASN A CA 1
ATOM 680 C C . ASN A 1 92 ? 15.330 0.345 -12.900 1.00 82.25 92 ASN A C 1
ATOM 682 O O . ASN A 1 92 ? 15.149 1.327 -13.618 1.00 82.25 92 ASN A O 1
ATOM 686 N N . TYR A 1 93 ? 15.126 0.373 -11.581 1.00 89.06 93 TYR A N 1
ATOM 687 C CA . TYR A 1 93 ? 14.660 1.553 -10.857 1.00 89.06 93 TYR A CA 1
ATOM 688 C C . TYR A 1 93 ? 15.791 2.208 -10.066 1.00 89.06 93 TYR A C 1
ATOM 690 O O . TYR A 1 93 ? 16.658 1.528 -9.511 1.00 89.06 93 TYR A O 1
ATOM 698 N N . ALA A 1 94 ? 15.760 3.538 -9.968 1.00 89.31 94 ALA A N 1
ATOM 699 C CA . ALA A 1 94 ? 16.665 4.280 -9.100 1.00 89.31 94 ALA A CA 1
ATOM 700 C C . ALA A 1 94 ? 16.147 4.229 -7.653 1.00 89.31 94 ALA A C 1
ATOM 702 O O . ALA A 1 94 ? 15.458 5.131 -7.182 1.00 89.31 94 ALA A O 1
ATOM 703 N N . ILE A 1 95 ? 16.451 3.136 -6.954 1.00 92.69 95 ILE A N 1
ATOM 704 C CA . ILE A 1 95 ? 16.047 2.913 -5.559 1.00 92.69 95 ILE A CA 1
ATOM 705 C C . ILE A 1 95 ? 17.224 3.047 -4.597 1.00 92.69 95 ILE A C 1
ATOM 707 O O . ILE A 1 95 ? 18.384 3.007 -5.003 1.00 92.69 95 ILE A O 1
ATOM 711 N N . ALA A 1 96 ? 16.913 3.194 -3.311 1.00 91.88 96 ALA A N 1
ATOM 712 C CA . ALA A 1 96 ? 17.916 3.340 -2.267 1.00 91.88 96 ALA A CA 1
ATOM 713 C C . ALA A 1 96 ? 18.831 2.108 -2.163 1.00 91.88 96 ALA A C 1
ATOM 715 O O . ALA A 1 96 ? 18.369 0.976 -2.313 1.00 91.88 96 ALA A O 1
ATOM 716 N N . ASP A 1 97 ? 20.107 2.320 -1.836 1.00 89.31 97 ASP A N 1
ATOM 7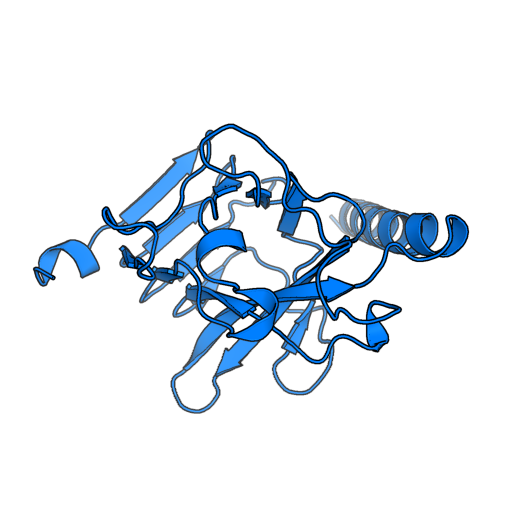17 C CA . ASP A 1 97 ? 21.070 1.230 -1.609 1.00 89.31 97 ASP A CA 1
ATOM 718 C C . ASP A 1 97 ? 20.708 0.383 -0.375 1.00 89.31 97 ASP A C 1
ATOM 720 O O . ASP A 1 97 ? 21.006 -0.809 -0.309 1.00 89.31 97 ASP A O 1
ATOM 724 N N . ASP A 1 98 ? 20.027 0.988 0.602 1.00 87.19 98 ASP A N 1
ATOM 725 C CA . ASP A 1 98 ? 19.497 0.317 1.782 1.00 87.19 98 ASP A CA 1
ATOM 726 C C . ASP A 1 98 ? 18.187 0.961 2.272 1.00 87.19 98 ASP A C 1
ATOM 728 O O . ASP A 1 98 ? 17.769 2.027 1.819 1.00 87.19 98 ASP A O 1
ATOM 732 N N . VAL A 1 99 ? 17.527 0.300 3.229 1.00 86.19 99 VAL A N 1
ATOM 733 C CA . VAL A 1 99 ? 16.232 0.729 3.785 1.00 86.19 99 VAL A CA 1
ATOM 734 C C . VAL A 1 99 ? 16.283 2.116 4.441 1.00 86.19 99 VAL A C 1
ATOM 736 O O . VAL A 1 99 ? 15.282 2.832 4.439 1.00 86.19 99 VAL A O 1
ATOM 739 N N . SER A 1 100 ? 17.423 2.512 5.010 1.00 86.50 100 SER A N 1
ATOM 740 C CA . SER A 1 100 ? 17.572 3.818 5.660 1.00 86.50 100 SER A CA 1
ATOM 741 C C . SER A 1 100 ? 17.682 4.970 4.658 1.00 86.50 100 SER A C 1
ATOM 743 O O . SER A 1 100 ? 17.338 6.100 5.002 1.00 86.50 100 SER A O 1
ATOM 745 N N . GLY A 1 101 ? 18.091 4.678 3.420 1.00 89.06 101 GLY A N 1
ATOM 746 C CA . GLY A 1 101 ? 18.183 5.639 2.320 1.00 89.06 101 GLY A CA 1
ATOM 747 C C . GLY A 1 101 ? 16.890 5.844 1.524 1.00 89.06 101 GLY A C 1
ATOM 748 O O . GLY A 1 101 ? 16.919 6.527 0.504 1.00 89.06 101 GLY A O 1
ATOM 749 N N . ILE A 1 102 ? 15.761 5.245 1.920 1.00 92.69 102 ILE A N 1
ATOM 750 C CA . ILE A 1 102 ? 14.504 5.366 1.166 1.00 92.69 102 ILE A CA 1
ATOM 751 C C . ILE A 1 102 ? 13.936 6.788 1.282 1.00 92.69 102 ILE A C 1
ATOM 753 O O . ILE A 1 102 ? 13.358 7.174 2.304 1.00 92.69 102 ILE A O 1
ATOM 757 N N . GLU A 1 103 ? 14.008 7.533 0.180 1.00 91.44 103 GLU A N 1
ATOM 758 C CA . GLU A 1 103 ? 13.434 8.879 0.057 1.00 91.44 103 GLU A CA 1
ATOM 759 C C . GLU A 1 103 ? 12.074 8.892 -0.663 1.00 91.44 103 GLU A C 1
ATOM 761 O O . GLU A 1 103 ? 11.209 9.701 -0.320 1.00 91.44 103 GLU A O 1
ATOM 766 N N . SER A 1 104 ? 11.848 7.979 -1.618 1.00 93.62 104 SER A N 1
ATOM 767 C CA . SER A 1 104 ? 10.582 7.880 -2.363 1.00 93.62 104 SER A CA 1
ATOM 768 C C . SER A 1 104 ? 9.609 6.921 -1.677 1.00 93.62 104 SER A C 1
ATOM 770 O O . SER A 1 104 ? 9.912 5.744 -1.472 1.00 93.62 104 SER A O 1
ATOM 772 N N . TRP A 1 105 ? 8.428 7.436 -1.331 1.00 96.50 105 TRP A N 1
ATOM 773 C CA . TRP A 1 105 ? 7.375 6.701 -0.635 1.00 96.50 105 TRP A CA 1
ATOM 774 C C . TRP A 1 105 ? 6.061 6.836 -1.396 1.00 96.50 105 TRP A C 1
ATOM 776 O O . TRP A 1 105 ? 5.476 7.916 -1.459 1.00 96.50 105 TRP A O 1
ATOM 786 N N . VAL A 1 106 ? 5.594 5.728 -1.963 1.00 97.75 106 VAL A N 1
ATOM 787 C CA . VAL A 1 106 ? 4.376 5.676 -2.773 1.00 97.75 106 VAL A CA 1
ATOM 788 C C . VAL A 1 106 ? 3.199 5.332 -1.875 1.00 97.75 106 VAL A C 1
ATOM 790 O O . VAL A 1 106 ? 3.180 4.276 -1.245 1.00 97.75 106 VAL A O 1
ATOM 793 N N . GLU A 1 107 ? 2.203 6.210 -1.811 1.00 97.69 107 GLU A N 1
ATOM 794 C CA . GLU A 1 107 ? 0.945 5.914 -1.126 1.00 97.69 107 GLU A CA 1
ATOM 795 C C . GLU A 1 107 ? 0.121 4.917 -1.938 1.00 97.69 107 GLU A C 1
ATOM 797 O O . GLU A 1 107 ? -0.142 5.136 -3.118 1.00 97.69 107 GLU A O 1
ATOM 802 N N . ILE A 1 108 ? -0.315 3.841 -1.293 1.00 97.88 108 ILE A N 1
ATOM 803 C CA . ILE A 1 108 ? -1.069 2.758 -1.934 1.00 97.88 108 ILE A CA 1
ATOM 804 C C . ILE A 1 108 ? -2.478 2.599 -1.340 1.00 97.88 108 ILE A C 1
ATOM 806 O O . ILE A 1 108 ? -3.419 2.200 -2.027 1.00 97.88 108 ILE A O 1
ATOM 810 N N . LEU A 1 109 ? -2.662 2.992 -0.077 1.00 98.12 109 LEU A N 1
ATOM 811 C CA . LEU A 1 109 ? -3.954 2.966 0.601 1.00 98.12 109 LEU A CA 1
ATOM 812 C C . LEU A 1 109 ? -4.082 4.148 1.561 1.00 98.12 109 LEU A C 1
ATOM 814 O O . LEU A 1 109 ? -3.109 4.510 2.215 1.00 98.12 109 LEU A O 1
ATOM 818 N N . SER A 1 110 ? -5.282 4.709 1.694 1.00 97.06 110 SER A N 1
ATOM 819 C CA . SER A 1 110 ? -5.613 5.660 2.757 1.00 97.06 110 SER A CA 1
ATOM 820 C C . SER A 1 110 ? -6.791 5.177 3.600 1.00 97.06 110 SER A C 1
ATOM 822 O O . SER A 1 110 ? -7.695 4.503 3.103 1.00 97.06 110 SER A O 1
ATOM 824 N N . ALA A 1 111 ? -6.755 5.496 4.892 1.00 97.62 111 ALA A N 1
ATOM 825 C CA . ALA A 1 111 ? -7.770 5.135 5.872 1.00 97.62 111 ALA A CA 1
ATOM 826 C C . ALA A 1 111 ? -8.055 6.312 6.814 1.00 97.62 111 ALA A C 1
ATOM 828 O O . ALA A 1 111 ? -7.126 6.934 7.322 1.00 97.62 111 ALA A O 1
ATOM 829 N N . GLY A 1 112 ? -9.324 6.601 7.103 1.00 96.81 112 GLY A N 1
ATOM 830 C CA . GLY A 1 112 ? -9.699 7.632 8.079 1.00 96.81 112 GLY A CA 1
ATOM 831 C C . GLY A 1 112 ? -9.291 7.274 9.515 1.00 96.81 112 GLY A C 1
ATOM 832 O O . GLY A 1 112 ? -8.908 8.140 10.295 1.00 96.81 112 GLY A O 1
ATOM 833 N N . SER A 1 113 ? -9.342 5.991 9.870 1.00 97.12 113 SER A N 1
ATOM 834 C CA . SER A 1 113 ? -8.805 5.446 11.123 1.00 97.12 113 SER A CA 1
ATOM 835 C C . SER A 1 113 ? -8.350 3.999 10.943 1.00 97.12 113 SER A C 1
ATOM 837 O O . SER A 1 113 ? -8.780 3.310 10.015 1.00 97.12 113 SER A O 1
ATOM 839 N N . LEU A 1 114 ? -7.486 3.543 11.847 1.00 97.88 114 LEU A N 1
ATOM 840 C CA . LEU A 1 114 ? -6.936 2.192 11.858 1.00 97.88 114 LEU A CA 1
ATOM 841 C C . LEU A 1 114 ? -7.336 1.472 13.147 1.00 97.88 114 LEU A C 1
ATOM 843 O O . LEU A 1 114 ? -7.260 2.050 14.229 1.00 97.88 114 LEU A O 1
ATOM 847 N N . ASP A 1 115 ? -7.724 0.205 13.028 1.00 97.75 115 ASP A N 1
ATOM 848 C CA . ASP A 1 115 ? -8.005 -0.685 14.157 1.00 97.75 115 ASP A CA 1
ATOM 849 C C . ASP A 1 115 ? -7.301 -2.035 13.956 1.00 97.75 115 ASP A C 1
ATOM 851 O O . ASP A 1 115 ? -7.358 -2.624 12.876 1.00 97.75 115 ASP A O 1
ATOM 855 N N . GLY A 1 116 ? -6.606 -2.524 14.983 1.00 95.69 116 GLY A N 1
ATOM 856 C CA . GLY A 1 116 ? -5.839 -3.774 14.919 1.00 95.69 116 GLY A CA 1
ATOM 857 C C . GLY A 1 116 ? -4.487 -3.704 14.187 1.00 95.69 116 GLY A C 1
ATOM 858 O O . GLY A 1 116 ? -3.898 -4.755 13.930 1.00 95.69 116 GLY A O 1
ATOM 859 N N . PHE A 1 117 ? -3.984 -2.503 13.877 1.00 96.25 117 PHE A N 1
ATOM 860 C CA . PHE A 1 117 ? -2.646 -2.261 13.309 1.00 96.25 117 PHE A CA 1
ATOM 861 C C . PHE A 1 117 ? -1.649 -1.774 14.375 1.00 96.25 117 PHE A C 1
ATOM 863 O O . PHE A 1 117 ? -2.044 -1.221 15.401 1.00 96.25 117 PHE A O 1
ATOM 870 N N . ASP A 1 118 ? -0.353 -1.979 14.140 1.00 90.25 118 ASP A N 1
ATOM 871 C CA . ASP A 1 118 ? 0.727 -1.463 14.982 1.00 90.25 118 ASP A CA 1
ATOM 872 C C . ASP A 1 118 ? 0.982 0.027 14.704 1.00 90.25 118 ASP A C 1
ATOM 874 O O . ASP A 1 118 ? 1.514 0.407 13.663 1.00 90.25 118 ASP A O 1
ATOM 878 N N . LEU A 1 119 ? 0.601 0.869 15.666 1.00 92.12 119 LEU A N 1
ATOM 879 C CA . LEU A 1 119 ? 0.925 2.300 15.708 1.00 92.12 119 LEU A CA 1
ATOM 880 C C . LEU A 1 119 ? 1.840 2.646 16.897 1.00 92.12 119 LEU A C 1
ATOM 882 O O . LEU A 1 119 ? 2.051 3.818 17.207 1.00 92.12 119 LEU A O 1
ATOM 886 N N . GLU A 1 120 ? 2.395 1.639 17.577 1.00 89.50 120 GLU A N 1
ATOM 887 C CA . GLU A 1 120 ? 3.342 1.826 18.682 1.00 89.50 120 GLU A CA 1
ATOM 888 C C . GLU A 1 120 ? 4.788 1.905 18.164 1.00 89.50 120 GLU A C 1
ATOM 890 O O . GLU A 1 120 ? 5.616 2.631 18.722 1.00 89.50 120 GLU A O 1
ATOM 895 N N . SER A 1 121 ? 5.083 1.222 17.053 1.00 87.62 121 SER A N 1
ATOM 896 C CA . SER A 1 121 ? 6.394 1.195 16.388 1.00 87.62 121 SER A CA 1
ATOM 897 C C . SER A 1 121 ? 6.699 2.490 15.615 1.00 87.62 121 SER A C 1
ATOM 899 O O . SER A 1 121 ? 6.765 2.522 14.388 1.00 87.62 121 SER A O 1
ATOM 901 N N . LYS A 1 122 ? 6.873 3.604 16.329 1.00 90.12 122 LYS A N 1
ATOM 902 C CA . LYS A 1 122 ? 7.090 4.934 15.740 1.00 90.12 122 LYS A CA 1
ATOM 903 C C . LYS A 1 122 ? 8.503 5.103 15.163 1.00 90.12 122 LYS A C 1
ATOM 905 O O . LYS A 1 122 ? 9.491 4.945 15.875 1.00 90.12 122 LYS A O 1
ATOM 910 N N . LEU A 1 123 ? 8.595 5.511 13.896 1.00 87.12 123 LEU A N 1
ATOM 911 C CA . LEU A 1 123 ? 9.864 5.788 13.200 1.00 87.12 123 LEU A CA 1
ATOM 912 C C . LEU A 1 123 ? 10.307 7.258 13.332 1.00 87.12 123 LEU A C 1
ATOM 914 O O . LEU A 1 123 ? 11.475 7.579 13.130 1.00 87.12 123 LEU A O 1
ATOM 918 N N . GLY A 1 124 ? 9.381 8.151 13.694 1.00 86.81 124 GLY A N 1
ATOM 919 C CA . GLY A 1 124 ? 9.613 9.586 13.883 1.00 86.81 124 GLY A CA 1
ATOM 920 C C . GLY A 1 124 ? 8.450 10.423 13.345 1.00 86.81 124 GLY A C 1
ATOM 921 O O . GLY A 1 124 ? 7.667 9.945 12.532 1.00 86.81 124 GLY A O 1
ATOM 922 N N . GLY A 1 125 ? 8.294 11.672 13.799 1.00 89.06 125 GLY A N 1
ATOM 923 C CA . GLY A 1 125 ? 7.20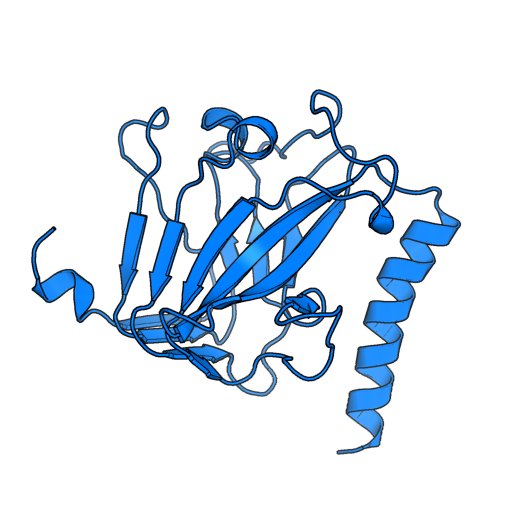6 12.545 13.322 1.00 89.06 125 GLY A CA 1
ATOM 924 C C . GLY A 1 125 ? 5.821 11.923 13.544 1.00 89.06 125 GLY A C 1
ATOM 925 O O . GLY A 1 125 ? 5.500 11.595 14.680 1.00 89.06 125 GLY A O 1
ATOM 926 N N . ASN A 1 126 ? 5.032 11.725 12.484 1.00 93.31 126 ASN A N 1
ATOM 927 C CA . ASN A 1 126 ? 3.793 10.925 12.513 1.00 93.31 126 ASN A CA 1
ATOM 928 C C . ASN A 1 126 ? 3.894 9.715 11.572 1.00 93.31 126 ASN A C 1
ATOM 930 O O . ASN A 1 126 ? 2.971 9.397 10.827 1.00 93.31 126 ASN A O 1
ATOM 934 N N . ILE A 1 127 ? 5.073 9.092 11.565 1.00 95.88 127 ILE A N 1
ATOM 935 C CA . ILE A 1 127 ? 5.404 7.928 10.752 1.00 95.88 127 ILE A CA 1
ATOM 936 C C . ILE A 1 127 ? 5.566 6.705 11.659 1.00 95.88 127 ILE A C 1
ATOM 938 O O . ILE A 1 127 ? 6.305 6.753 12.649 1.00 95.88 127 ILE A O 1
ATOM 942 N N . TYR A 1 128 ? 4.918 5.604 11.289 1.00 95.44 128 TYR A N 1
ATOM 943 C CA . TYR A 1 128 ? 4.888 4.349 12.041 1.00 95.44 128 TYR A CA 1
ATOM 944 C C . TYR A 1 128 ? 5.314 3.185 11.141 1.00 95.44 128 TYR A C 1
ATOM 946 O O . TYR A 1 128 ? 4.924 3.127 9.975 1.00 95.44 128 TYR A O 1
ATOM 954 N N . ASP A 1 129 ? 6.127 2.269 11.662 1.00 94.62 129 ASP A N 1
ATOM 955 C CA . ASP A 1 129 ? 6.540 1.050 10.966 1.00 94.62 129 ASP A CA 1
ATOM 956 C C . ASP A 1 129 ? 5.327 0.137 10.747 1.00 94.62 129 ASP A C 1
ATOM 958 O O . ASP A 1 129 ? 4.667 -0.267 11.700 1.00 94.62 129 ASP A O 1
ATOM 962 N N . ALA A 1 130 ? 5.042 -0.205 9.488 1.00 96.94 130 ALA A N 1
ATOM 963 C CA . ALA A 1 130 ? 3.926 -1.073 9.127 1.00 96.94 130 ALA A CA 1
ATOM 964 C C . ALA A 1 130 ? 4.383 -2.481 8.690 1.00 96.94 130 ALA A C 1
ATOM 966 O O . ALA A 1 130 ? 3.559 -3.333 8.357 1.00 96.94 130 ALA A O 1
ATOM 967 N N . ASN A 1 131 ? 5.683 -2.791 8.723 1.00 94.62 131 ASN A N 1
ATOM 968 C CA . ASN A 1 131 ? 6.219 -4.095 8.308 1.00 94.62 131 ASN A CA 1
ATOM 969 C C . ASN A 1 131 ? 5.828 -5.235 9.265 1.00 94.62 131 ASN A C 1
ATOM 971 O O . ASN A 1 131 ? 5.911 -6.416 8.912 1.00 94.62 131 ASN A O 1
ATOM 975 N N . GLY A 1 132 ? 5.383 -4.912 10.483 1.00 92.12 132 GLY A N 1
ATOM 976 C CA . GLY A 1 132 ? 4.738 -5.863 11.391 1.00 92.12 132 GLY A CA 1
ATOM 977 C C . GLY A 1 132 ? 3.394 -6.376 10.861 1.00 92.12 132 GLY A C 1
ATOM 978 O O . GLY A 1 132 ? 3.048 -7.535 11.102 1.00 92.12 132 GLY A O 1
ATOM 979 N N . ASP A 1 133 ? 2.688 -5.556 10.080 1.00 95.56 133 ASP A N 1
ATOM 980 C CA . ASP A 1 133 ? 1.349 -5.838 9.568 1.00 95.56 133 ASP A CA 1
ATOM 981 C C . ASP A 1 133 ? 1.306 -6.204 8.090 1.00 95.56 133 ASP A C 1
ATOM 983 O O . ASP A 1 133 ? 0.415 -6.959 7.701 1.00 95.56 133 ASP A O 1
ATOM 987 N N . PHE A 1 134 ? 2.269 -5.733 7.300 1.00 97.12 134 PHE A N 1
ATOM 988 C CA . PHE A 1 134 ? 2.334 -5.930 5.855 1.00 97.12 134 PHE A CA 1
ATOM 989 C C . PHE A 1 134 ? 3.634 -6.616 5.437 1.00 97.12 134 PHE A C 1
ATOM 991 O O . PHE A 1 134 ? 4.659 -6.534 6.113 1.00 97.12 134 PHE A O 1
ATOM 998 N N . TYR A 1 135 ? 3.589 -7.317 4.309 1.00 95.31 135 TYR A N 1
ATOM 999 C CA . TYR A 1 135 ? 4.779 -7.819 3.628 1.00 95.31 135 TYR A CA 1
ATOM 1000 C C . TYR A 1 135 ? 4.535 -7.871 2.125 1.00 95.31 135 TYR A C 1
ATOM 1002 O O . TYR A 1 135 ? 3.416 -8.129 1.681 1.00 95.31 135 TYR A O 1
ATOM 1010 N N . ALA A 1 136 ? 5.586 -7.646 1.347 1.00 96.75 136 ALA A N 1
ATOM 1011 C CA . ALA A 1 136 ? 5.486 -7.679 -0.099 1.00 96.75 136 ALA A CA 1
ATOM 1012 C C . ALA A 1 136 ? 5.698 -9.087 -0.656 1.00 96.75 136 ALA A C 1
ATOM 1014 O O . ALA A 1 136 ? 6.452 -9.891 -0.101 1.00 96.75 136 ALA A O 1
ATOM 1015 N N . ILE A 1 137 ? 5.050 -9.352 -1.783 1.00 96.00 137 ILE A N 1
ATOM 1016 C CA . ILE A 1 137 ? 5.305 -10.485 -2.671 1.00 96.00 137 ILE A CA 1
ATOM 1017 C C . ILE A 1 137 ? 5.318 -9.977 -4.117 1.00 96.00 137 ILE A C 1
ATOM 1019 O O . ILE A 1 137 ? 4.877 -8.859 -4.383 1.00 96.00 137 ILE A O 1
ATOM 1023 N N . GLY A 1 138 ? 5.814 -10.795 -5.047 1.00 95.56 138 GLY A N 1
ATOM 1024 C CA . GLY A 1 138 ? 5.875 -10.392 -6.453 1.00 95.56 138 GLY A CA 1
ATOM 1025 C C . GLY A 1 138 ? 6.897 -9.285 -6.703 1.00 95.56 138 GLY A C 1
ATOM 1026 O O . GLY A 1 138 ? 6.633 -8.387 -7.489 1.00 95.56 138 GLY A O 1
ATOM 1027 N N . ILE A 1 139 ? 8.036 -9.322 -6.004 1.00 95.00 139 ILE A N 1
ATOM 1028 C CA . ILE A 1 139 ? 9.165 -8.399 -6.185 1.00 95.00 139 ILE A CA 1
ATOM 1029 C C . ILE A 1 139 ? 10.421 -9.212 -6.491 1.00 95.00 139 ILE A C 1
ATOM 1031 O O . ILE A 1 139 ? 10.673 -10.229 -5.840 1.00 95.00 139 ILE A O 1
ATOM 1035 N N . GLU A 1 140 ? 11.227 -8.724 -7.428 1.00 92.94 140 GLU A N 1
ATOM 1036 C CA . GLU A 1 140 ? 12.563 -9.228 -7.742 1.00 92.94 140 GLU A CA 1
ATOM 1037 C C . GLU A 1 140 ? 13.611 -8.118 -7.593 1.00 92.94 140 GLU A C 1
ATOM 1039 O O . GLU A 1 140 ? 13.313 -6.934 -7.743 1.00 92.94 140 GLU A O 1
ATOM 1044 N N . ASN A 1 141 ? 14.853 -8.508 -7.288 1.00 91.31 141 ASN A N 1
ATOM 1045 C CA . ASN A 1 141 ? 16.022 -7.618 -7.231 1.00 91.31 141 ASN A CA 1
ATOM 1046 C C . ASN A 1 141 ? 15.908 -6.417 -6.267 1.00 91.31 141 ASN A C 1
ATOM 1048 O O . ASN A 1 141 ? 16.638 -5.438 -6.397 1.00 91.31 141 ASN A O 1
ATOM 1052 N N . GLY A 1 142 ? 15.055 -6.508 -5.246 1.00 91.75 142 GLY A N 1
ATOM 1053 C CA . GLY A 1 142 ? 14.979 -5.522 -4.171 1.00 91.75 142 GLY A CA 1
ATOM 1054 C C . GLY A 1 142 ? 14.058 -5.955 -3.036 1.00 91.75 142 GLY A C 1
ATOM 1055 O O . GLY A 1 142 ? 13.565 -7.084 -2.997 1.00 91.75 142 GLY A O 1
ATOM 1056 N N . VAL A 1 143 ? 13.841 -5.043 -2.095 1.00 92.00 143 VAL A N 1
ATOM 1057 C CA . VAL A 1 143 ? 12.927 -5.211 -0.963 1.00 92.00 143 VAL A CA 1
ATOM 1058 C C . VAL A 1 143 ? 11.953 -4.043 -0.896 1.00 92.00 143 VAL A C 1
ATOM 1060 O O . VAL A 1 143 ? 12.290 -2.919 -1.264 1.00 92.00 143 VAL A O 1
ATOM 1063 N N . ALA A 1 144 ? 10.752 -4.311 -0.391 1.00 95.62 144 ALA A N 1
ATOM 1064 C CA . ALA A 1 144 ? 9.754 -3.293 -0.090 1.00 95.62 144 ALA A CA 1
ATOM 1065 C C . ALA A 1 144 ? 9.592 -3.127 1.419 1.00 95.62 144 ALA A C 1
ATOM 1067 O O . ALA A 1 144 ? 9.603 -4.104 2.173 1.00 95.62 144 ALA A O 1
ATOM 1068 N N . VAL A 1 145 ? 9.404 -1.880 1.831 1.00 96.69 145 VAL A N 1
ATOM 1069 C CA . VAL A 1 145 ? 9.253 -1.460 3.220 1.00 96.69 145 VAL A CA 1
ATOM 1070 C C . VAL A 1 145 ? 7.960 -0.678 3.342 1.00 96.69 145 VAL A C 1
ATOM 1072 O O . VAL A 1 145 ? 7.689 0.203 2.529 1.00 96.69 145 VAL A O 1
ATOM 1075 N N . PHE A 1 146 ? 7.168 -0.991 4.362 1.00 98.00 146 PHE A N 1
ATOM 1076 C CA . PHE A 1 146 ? 5.871 -0.367 4.595 1.00 98.00 146 PHE A CA 1
ATOM 1077 C C . PHE A 1 146 ? 5.900 0.554 5.804 1.00 98.00 146 PHE A C 1
ATOM 1079 O O . PHE A 1 146 ? 6.485 0.230 6.840 1.00 98.00 146 PHE A O 1
ATOM 1086 N N . ARG A 1 147 ? 5.202 1.680 5.694 1.00 97.56 147 ARG A N 1
ATOM 1087 C CA . ARG A 1 147 ? 4.961 2.588 6.815 1.00 97.56 147 ARG A CA 1
ATOM 1088 C C . ARG A 1 147 ? 3.568 3.191 6.744 1.00 97.56 147 ARG A C 1
ATOM 1090 O O . ARG A 1 147 ? 3.030 3.389 5.657 1.00 97.56 147 ARG A O 1
ATOM 1097 N N . TRP A 1 148 ? 3.028 3.543 7.899 1.00 98.12 148 TRP A N 1
ATOM 1098 C CA . TRP A 1 148 ? 1.897 4.454 7.996 1.00 98.12 148 TRP A CA 1
ATOM 1099 C C . TRP A 1 148 ? 2.405 5.882 8.149 1.00 98.12 148 TRP A C 1
ATOM 1101 O O . TRP A 1 148 ? 3.277 6.137 8.978 1.00 98.12 148 TRP A O 1
ATOM 1111 N N . ALA A 1 149 ? 1.844 6.805 7.376 1.00 97.19 149 ALA A N 1
ATOM 1112 C CA . ALA A 1 149 ? 2.013 8.240 7.555 1.00 97.19 149 ALA A CA 1
ATOM 1113 C C . ALA A 1 149 ? 0.675 8.860 7.970 1.00 97.19 149 ALA A C 1
ATOM 1115 O O . ALA A 1 149 ? -0.300 8.783 7.228 1.00 97.19 149 ALA A O 1
ATOM 1116 N N . GLU A 1 150 ? 0.616 9.448 9.158 1.00 96.50 150 GLU A N 1
ATOM 1117 C CA . GLU A 1 150 ? -0.582 10.107 9.682 1.00 96.50 150 GLU A CA 1
ATOM 1118 C C . GLU A 1 150 ? -0.605 11.590 9.296 1.00 96.50 150 GLU A C 1
ATOM 1120 O O . GLU A 1 150 ? 0.372 12.323 9.497 1.00 96.50 150 GLU A O 1
ATOM 1125 N N . SER A 1 151 ? -1.740 12.036 8.754 1.00 91.12 151 SER A N 1
ATOM 1126 C CA . SER A 1 151 ? -1.983 13.447 8.454 1.00 91.12 151 SER A CA 1
ATOM 1127 C C . SER A 1 151 ? -2.544 14.148 9.688 1.00 91.12 151 SER A C 1
ATOM 1129 O O . SER A 1 151 ? -3.619 13.803 10.172 1.00 91.12 151 SER A O 1
ATOM 1131 N N . LEU A 1 152 ? -1.838 15.165 10.191 1.00 81.06 152 LEU A N 1
ATOM 1132 C CA . LEU A 1 152 ? -2.324 15.972 11.321 1.00 81.06 152 LEU A CA 1
ATOM 1133 C C . LEU A 1 152 ? -3.342 17.037 10.904 1.00 81.06 152 LEU A C 1
ATOM 1135 O O . LEU A 1 152 ? -4.100 17.510 11.747 1.00 81.06 152 LEU A O 1
ATOM 1139 N N . GLU A 1 153 ? -3.333 17.442 9.634 1.00 78.75 153 GLU A N 1
ATOM 1140 C CA . GLU A 1 153 ? -4.199 18.511 9.126 1.00 78.75 153 GLU A CA 1
ATOM 1141 C C . GLU A 1 153 ? -5.569 17.972 8.712 1.00 78.75 153 GLU A C 1
ATOM 1143 O O . GLU A 1 153 ? -6.597 18.557 9.049 1.00 78.75 153 GLU A O 1
ATOM 1148 N N . GLU A 1 154 ? -5.583 16.835 8.015 1.00 77.44 154 GLU A N 1
ATOM 1149 C CA . GLU A 1 154 ? -6.805 16.229 7.473 1.00 77.44 154 GLU A CA 1
ATOM 1150 C C . GLU A 1 154 ? -7.301 15.040 8.312 1.00 77.44 154 GLU A C 1
ATOM 1152 O O . GLU A 1 154 ? -8.432 14.584 8.137 1.00 77.44 154 GLU A O 1
ATOM 1157 N N . GLY A 1 155 ? -6.482 14.564 9.257 1.00 87.00 155 GLY A N 1
ATOM 1158 C CA . GLY A 1 155 ? -6.705 13.301 9.954 1.00 87.00 155 GLY A CA 1
ATOM 1159 C C . GLY A 1 155 ? -6.451 12.087 9.053 1.00 87.00 155 GLY A C 1
ATOM 1160 O O . GLY A 1 155 ? -6.286 12.196 7.838 1.00 87.00 155 GLY A O 1
ATOM 1161 N N . GLY A 1 156 ? -6.431 10.900 9.658 1.00 95.62 156 GLY A N 1
ATOM 1162 C CA . GLY A 1 156 ? -6.267 9.636 8.942 1.00 95.62 156 GLY A CA 1
ATOM 1163 C C . GLY A 1 156 ? -4.821 9.262 8.615 1.00 95.62 156 GLY A C 1
ATOM 1164 O O . GLY A 1 156 ? -3.861 9.931 8.999 1.00 95.62 156 GLY A O 1
ATOM 1165 N N . TYR A 1 157 ? -4.685 8.134 7.921 1.00 97.94 157 TYR A N 1
ATOM 1166 C CA . TYR A 1 157 ? -3.436 7.413 7.709 1.00 97.94 157 TYR A CA 1
ATOM 1167 C C . TYR A 1 157 ? -3.275 7.014 6.243 1.00 97.94 157 TYR A C 1
ATOM 1169 O O . TYR A 1 157 ? -4.200 6.492 5.622 1.00 97.94 157 TYR A O 1
ATOM 1177 N N . ALA A 1 158 ? -2.071 7.199 5.714 1.00 97.75 158 ALA A N 1
ATOM 1178 C CA . ALA A 1 158 ? -1.646 6.743 4.400 1.00 97.75 158 ALA A CA 1
ATOM 1179 C C . ALA A 1 158 ? -0.670 5.568 4.551 1.00 97.75 158 ALA A C 1
ATOM 1181 O O . ALA A 1 158 ? 0.390 5.715 5.164 1.00 97.75 158 ALA A O 1
ATOM 1182 N N . LEU A 1 159 ? -1.014 4.402 3.999 1.00 98.44 159 LEU A N 1
ATOM 1183 C CA . LEU A 1 159 ? -0.085 3.288 3.844 1.00 98.44 159 LEU A CA 1
ATOM 1184 C C . LEU A 1 159 ? 0.836 3.624 2.684 1.00 98.44 159 LEU A C 1
ATOM 1186 O O . LEU A 1 159 ? 0.384 3.777 1.545 1.00 98.44 159 LEU A O 1
ATOM 1190 N N . GLN A 1 160 ? 2.123 3.704 2.977 1.00 98.38 160 GLN A N 1
ATOM 1191 C CA . GLN A 1 160 ? 3.153 3.994 2.000 1.00 98.38 160 GLN A CA 1
ATOM 1192 C C . GLN A 1 160 ? 4.107 2.815 1.867 1.00 98.38 160 GLN A C 1
ATOM 1194 O O . GLN A 1 160 ? 4.450 2.164 2.858 1.00 98.38 160 GLN A O 1
ATOM 1199 N N . VAL A 1 161 ? 4.555 2.577 0.639 1.00 98.25 161 VAL A N 1
ATOM 1200 C CA . VAL A 1 161 ? 5.614 1.624 0.318 1.00 98.25 161 VAL A CA 1
ATOM 1201 C C . VAL A 1 161 ? 6.825 2.364 -0.234 1.00 98.25 161 VAL A C 1
ATOM 1203 O O . VAL A 1 161 ? 6.695 3.273 -1.053 1.00 98.25 161 VAL A O 1
ATOM 1206 N N . GLY A 1 162 ? 8.002 1.975 0.232 1.00 97.19 162 GLY A N 1
ATOM 1207 C CA . GLY A 1 162 ? 9.284 2.394 -0.313 1.00 97.19 162 GLY A CA 1
ATOM 1208 C C . GLY A 1 162 ? 10.124 1.179 -0.681 1.00 97.19 162 GLY A C 1
ATOM 1209 O O . GLY A 1 162 ? 9.888 0.081 -0.170 1.00 97.19 162 GLY A O 1
ATOM 1210 N N . PHE A 1 163 ? 11.097 1.371 -1.568 1.00 95.88 163 PHE A N 1
ATOM 1211 C CA . PHE A 1 163 ? 11.917 0.286 -2.103 1.00 95.88 163 PHE A CA 1
ATOM 1212 C C . PHE A 1 163 ? 13.401 0.563 -1.909 1.00 95.88 163 PHE A C 1
ATOM 1214 O O . PHE A 1 163 ? 13.852 1.703 -2.027 1.00 95.88 163 PHE A O 1
ATOM 1221 N N . ALA A 1 164 ? 14.149 -0.502 -1.649 1.00 93.44 164 ALA A N 1
ATOM 1222 C CA . ALA A 1 164 ? 15.601 -0.483 -1.565 1.00 93.44 164 ALA A CA 1
ATOM 1223 C C . ALA A 1 164 ? 16.186 -1.728 -2.240 1.00 93.44 164 ALA A C 1
ATOM 1225 O O . ALA A 1 164 ? 15.492 -2.739 -2.409 1.00 93.44 164 ALA A O 1
ATOM 1226 N N . GLN A 1 165 ? 17.459 -1.665 -2.620 1.00 89.88 165 GLN A N 1
ATOM 1227 C CA . GLN A 1 165 ? 18.188 -2.830 -3.104 1.00 89.88 165 GLN A CA 1
ATOM 1228 C C . GLN A 1 165 ? 18.203 -3.927 -2.038 1.00 89.88 165 GLN A C 1
ATOM 1230 O O . GLN A 1 165 ? 18.090 -3.659 -0.839 1.00 89.88 165 GLN A O 1
ATOM 1235 N N . VAL A 1 166 ? 18.324 -5.186 -2.473 1.00 78.56 166 VAL A N 1
ATOM 1236 C CA . VAL A 1 166 ? 18.481 -6.302 -1.536 1.00 78.56 166 VAL A CA 1
ATOM 1237 C C . VAL A 1 166 ? 19.778 -6.072 -0.766 1.00 78.56 166 VAL A C 1
ATOM 1239 O O . VAL A 1 166 ? 20.850 -6.119 -1.375 1.00 78.56 166 VAL A O 1
ATOM 1242 N N . PRO A 1 167 ? 19.721 -5.836 0.553 1.00 63.88 167 PRO A N 1
ATOM 1243 C CA . PRO A 1 167 ? 20.941 -5.631 1.301 1.00 63.88 167 PRO A CA 1
ATOM 1244 C C . PRO A 1 167 ? 21.675 -6.973 1.418 1.00 63.88 167 PRO A C 1
ATOM 1246 O O . PRO A 1 167 ? 21.062 -8.039 1.300 1.00 63.88 167 PRO A O 1
ATOM 1249 N N . GLU A 1 168 ? 22.991 -6.943 1.647 1.00 64.50 168 GLU A N 1
ATOM 1250 C CA . GLU A 1 168 ? 23.790 -8.171 1.732 1.00 64.50 168 GLU A CA 1
ATOM 1251 C C . GLU A 1 168 ? 23.154 -9.215 2.681 1.00 64.50 168 GLU A C 1
ATOM 1253 O O . GLU A 1 168 ? 22.491 -8.842 3.657 1.00 64.50 168 GLU A O 1
ATOM 1258 N N . PRO A 1 169 ? 23.354 -10.530 2.455 1.00 59.81 169 PRO A N 1
ATOM 1259 C CA . PRO A 1 169 ? 22.571 -11.597 3.093 1.00 59.81 169 PRO A CA 1
ATOM 1260 C C . PRO A 1 169 ? 22.416 -11.503 4.622 1.00 59.81 169 PRO A C 1
ATOM 1262 O O . PRO A 1 169 ? 21.379 -11.881 5.166 1.00 59.81 169 PRO A O 1
ATOM 1265 N N . ALA A 1 170 ? 23.420 -10.977 5.329 1.00 56.94 170 ALA A N 1
ATOM 1266 C CA . ALA A 1 170 ? 23.373 -10.778 6.778 1.00 56.94 170 ALA A CA 1
ATOM 1267 C C . ALA A 1 170 ? 22.354 -9.706 7.216 1.00 56.94 170 ALA A C 1
ATOM 1269 O O . ALA A 1 170 ? 21.695 -9.861 8.243 1.00 56.94 170 ALA A O 1
ATOM 1270 N N . VAL A 1 171 ? 22.188 -8.643 6.429 1.00 55.19 171 VAL A N 1
ATOM 1271 C CA . VAL A 1 171 ? 21.225 -7.564 6.682 1.00 55.19 171 VAL A CA 1
ATOM 1272 C C . VAL A 1 171 ? 19.816 -8.008 6.300 1.00 55.19 171 VAL A C 1
ATOM 1274 O O . VAL A 1 171 ? 18.878 -7.772 7.059 1.00 55.19 171 VAL A O 1
ATOM 1277 N N . ALA A 1 172 ? 19.664 -8.744 5.194 1.00 57.53 172 ALA A N 1
ATOM 1278 C CA . ALA A 1 172 ? 18.390 -9.370 4.840 1.00 57.53 172 ALA A CA 1
ATOM 1279 C C . ALA A 1 172 ? 17.898 -10.308 5.963 1.00 57.53 172 ALA A C 1
ATOM 1281 O O . ALA A 1 172 ? 16.739 -10.246 6.376 1.00 57.53 172 ALA A O 1
ATOM 1282 N N . ALA A 1 173 ? 18.799 -11.114 6.537 1.00 61.00 173 ALA A N 1
ATOM 1283 C CA . ALA A 1 173 ? 18.500 -11.961 7.690 1.00 61.00 173 ALA A CA 1
ATOM 1284 C C . ALA A 1 173 ? 18.181 -11.163 8.968 1.00 61.00 173 ALA A C 1
ATOM 1286 O O . ALA A 1 173 ? 17.382 -11.627 9.777 1.00 61.00 173 ALA A O 1
ATOM 1287 N N . ALA A 1 174 ? 18.755 -9.972 9.156 1.00 59.03 174 ALA A N 1
ATOM 1288 C CA . ALA A 1 174 ? 18.463 -9.101 10.294 1.00 59.03 174 ALA A CA 1
ATOM 1289 C C . ALA A 1 174 ? 17.102 -8.398 10.168 1.00 59.03 174 ALA A C 1
ATOM 1291 O O . ALA A 1 174 ? 16.374 -8.343 11.153 1.00 59.03 174 ALA A O 1
ATOM 1292 N N . ILE A 1 175 ? 16.714 -7.936 8.974 1.00 57.78 175 ILE A N 1
ATOM 1293 C CA . ILE A 1 175 ? 15.371 -7.388 8.710 1.00 57.78 175 ILE A CA 1
ATOM 1294 C C . ILE A 1 175 ? 14.318 -8.479 8.945 1.00 57.78 175 ILE A C 1
ATOM 1296 O O . ILE A 1 175 ? 13.374 -8.293 9.712 1.00 57.78 175 ILE A O 1
ATOM 1300 N N . LEU A 1 176 ? 14.520 -9.668 8.371 1.00 55.91 176 LEU A N 1
ATOM 1301 C CA . LEU A 1 176 ? 13.626 -10.813 8.578 1.00 55.91 176 LEU A CA 1
ATOM 1302 C C . LEU A 1 176 ? 13.654 -11.323 10.035 1.00 55.91 176 LEU A C 1
ATOM 1304 O O . LEU A 1 176 ? 12.623 -11.723 10.579 1.00 55.91 176 LEU A O 1
ATOM 1308 N N . GLY A 1 177 ? 14.815 -11.274 10.688 1.00 56.75 177 GLY A N 1
ATOM 1309 C CA . GLY A 1 177 ? 15.029 -11.694 12.073 1.00 56.75 177 GLY A CA 1
ATOM 1310 C C . GLY A 1 177 ? 14.432 -10.737 13.107 1.00 56.75 177 GLY A C 1
ATOM 1311 O O . GLY A 1 177 ? 13.844 -11.195 14.085 1.00 56.75 177 GLY A O 1
ATOM 1312 N N . ALA A 1 178 ? 14.503 -9.424 12.883 1.00 55.41 178 ALA A N 1
ATOM 1313 C CA . ALA A 1 178 ? 13.861 -8.409 13.718 1.00 55.41 178 ALA A CA 1
ATOM 1314 C C . ALA A 1 178 ? 12.331 -8.540 13.662 1.00 55.41 178 ALA A C 1
ATOM 1316 O O . ALA A 1 178 ? 11.670 -8.536 14.704 1.00 55.41 178 ALA A O 1
ATOM 1317 N N . LEU A 1 179 ? 11.780 -8.794 12.468 1.00 51.47 179 LEU A N 1
ATOM 1318 C CA . LEU A 1 179 ? 10.363 -9.117 12.292 1.00 51.47 179 LEU A CA 1
ATOM 1319 C C . LEU A 1 179 ? 9.967 -10.392 13.063 1.00 51.47 179 LEU A C 1
ATOM 1321 O O . LEU A 1 179 ? 8.911 -10.426 13.695 1.00 51.47 179 LEU A O 1
ATOM 1325 N N . ALA A 1 180 ? 10.815 -11.428 13.073 1.00 49.03 180 ALA A N 1
ATOM 1326 C CA . ALA A 1 180 ? 10.568 -12.665 13.820 1.00 49.03 180 ALA A CA 1
ATOM 1327 C C . ALA A 1 180 ? 10.687 -12.501 15.353 1.00 49.03 180 ALA A C 1
ATOM 1329 O O . ALA A 1 180 ? 9.939 -13.135 16.103 1.00 49.03 180 ALA A O 1
ATOM 1330 N N . LEU A 1 181 ? 11.589 -11.643 15.841 1.00 50.03 181 LEU A N 1
ATOM 1331 C CA . LEU A 1 181 ? 11.774 -11.378 17.274 1.00 50.03 181 LEU A CA 1
ATOM 1332 C C . LEU A 1 181 ? 10.632 -10.541 17.870 1.00 50.03 181 LEU A C 1
ATOM 1334 O O . LEU A 1 181 ? 10.187 -10.845 18.980 1.00 50.03 181 LEU A O 1
ATOM 1338 N N . GLY A 1 182 ? 10.085 -9.574 17.125 1.00 50.59 182 GLY A N 1
ATOM 1339 C CA . GLY A 1 182 ? 8.873 -8.848 17.531 1.00 50.59 182 GLY A CA 1
ATOM 1340 C C . GLY A 1 182 ? 7.668 -9.781 17.737 1.00 50.59 182 GLY A C 1
ATOM 1341 O O . GLY A 1 182 ? 6.945 -9.677 18.728 1.00 50.59 182 GLY A O 1
ATOM 1342 N N . LEU A 1 183 ? 7.516 -10.785 16.866 1.00 49.34 183 LEU A N 1
ATOM 1343 C CA . LEU A 1 183 ? 6.503 -11.846 16.977 1.00 49.34 183 LEU A CA 1
ATOM 1344 C C . LEU A 1 183 ? 6.688 -12.733 18.222 1.00 49.34 183 LEU A C 1
ATOM 1346 O O . LEU A 1 183 ? 5.707 -13.117 18.863 1.00 49.34 183 LEU A O 1
ATOM 1350 N N . ALA A 1 184 ? 7.931 -13.067 18.578 1.00 45.50 184 ALA A N 1
ATOM 1351 C CA . ALA A 1 184 ? 8.228 -13.887 19.753 1.00 45.50 184 ALA A CA 1
ATOM 1352 C C . ALA A 1 184 ? 7.996 -13.132 21.074 1.00 45.50 184 ALA A C 1
ATOM 1354 O O . ALA A 1 184 ? 7.520 -13.729 22.043 1.00 45.50 184 ALA A O 1
ATOM 1355 N N . ALA A 1 185 ? 8.277 -11.826 21.109 1.00 46.53 185 ALA A N 1
ATOM 1356 C CA . ALA A 1 185 ? 8.001 -10.976 22.267 1.00 46.53 185 ALA A CA 1
ATOM 1357 C C . ALA A 1 185 ? 6.489 -10.823 22.515 1.00 46.53 185 ALA A C 1
ATOM 1359 O O . ALA A 1 185 ? 6.034 -10.970 23.649 1.00 46.53 185 ALA A O 1
ATOM 1360 N N . ARG A 1 186 ? 5.690 -10.654 21.451 1.00 49.00 186 ARG A N 1
ATOM 1361 C CA . ARG A 1 186 ? 4.223 -10.503 21.536 1.00 49.00 186 ARG A CA 1
ATOM 1362 C C . ARG A 1 186 ? 3.497 -11.769 22.020 1.00 49.00 186 ARG A C 1
ATOM 1364 O O . ARG A 1 186 ? 2.416 -11.670 22.584 1.00 49.00 186 ARG A O 1
ATOM 1371 N N . ARG A 1 187 ? 4.099 -12.957 21.866 1.00 46.81 187 ARG A N 1
ATOM 1372 C CA . ARG A 1 187 ? 3.564 -14.237 22.386 1.00 46.81 187 ARG A CA 1
ATOM 1373 C C . ARG A 1 187 ? 3.870 -14.505 23.864 1.00 46.81 187 ARG A C 1
ATOM 1375 O O . ARG A 1 187 ? 3.298 -15.434 24.418 1.00 46.81 187 ARG A O 1
ATOM 1382 N N . ARG A 1 188 ? 4.791 -13.761 24.491 1.00 42.41 188 ARG A N 1
ATOM 1383 C CA . ARG A 1 188 ? 5.174 -13.960 25.906 1.00 42.41 188 ARG A CA 1
ATOM 1384 C C . ARG A 1 188 ? 4.494 -13.003 26.886 1.00 42.41 188 ARG A C 1
ATOM 1386 O O . ARG A 1 188 ? 4.616 -13.219 28.085 1.00 42.41 188 ARG A O 1
ATOM 1393 N N . VAL A 1 189 ? 3.826 -11.963 26.391 1.00 48.00 189 VAL A N 1
ATOM 1394 C CA . VAL A 1 189 ? 3.152 -10.938 27.215 1.00 48.00 189 VAL A CA 1
ATOM 1395 C C . VAL A 1 189 ? 1.617 -11.099 27.193 1.00 48.00 189 VAL A C 1
ATOM 1397 O O . VAL A 1 189 ? 0.909 -10.300 27.794 1.00 48.00 189 VAL A O 1
ATOM 1400 N N . GLY A 1 190 ? 1.099 -12.143 26.533 1.00 40.94 190 GLY A N 1
ATOM 1401 C CA . GLY A 1 190 ? -0.318 -12.533 26.558 1.00 40.94 190 GLY A CA 1
ATOM 1402 C C . GLY A 1 190 ? -0.597 -13.680 27.518 1.00 40.94 190 GLY A C 1
ATOM 1403 O O . GLY A 1 190 ? 0.305 -14.536 27.672 1.00 40.94 190 GLY A O 1
#

Radius of gyration: 16.3 Å; chains: 1; bounding box: 47×33×46 Å